Protein AF-A0A1F9W8I2-F1 (afdb_monomer)

Solvent-accessible surface area (backbone atoms only — not comparable to full-atom values): 12845 Å² total; per-residue (Å²): 141,82,88,84,82,83,80,81,80,80,81,78,82,71,76,81,78,74,74,74,74,76,67,56,82,52,49,92,80,20,30,23,49,68,42,38,42,48,39,18,45,73,73,62,25,26,43,23,46,64,68,56,47,44,51,53,26,54,75,44,40,42,94,88,40,84,43,90,70,32,78,41,44,31,54,29,61,46,72,74,52,100,62,29,26,31,28,36,32,28,68,78,64,46,75,50,74,43,55,35,80,49,62,32,43,68,57,63,31,69,73,60,82,80,76,65,72,71,68,75,69,73,71,75,78,66,86,69,77,86,70,64,60,72,39,22,72,70,30,62,18,30,46,67,51,26,49,49,47,18,45,75,72,77,23,33,49,28,48,73,70,58,44,47,54,51,40,58,68,74,36,71,76,74,58,83,47,76,86,22,73,45,53,28,40,38,34,80,40,99,46,95,63,28,20,30,31,39,35,34,79,43,77,91,44,64,49,77,47,84,41,54,35,82,45,65,26,17,46,50,60,39,120

Mean predicted aligned error: 14.02 Å

Secondary structure (DSSP, 8-state):
---------------------------TT-B-HHHHHHHHHHTT-BPPPHHHHHHHHHHHHSTT---GGGGSEEEEEEEEETTEEEEEETTT--EEEEETTS-B---PBP---S------------------HHHHHTT-B-HHHHHHHHHHTT-EEPPHHHHHHHHHHHSTTS---TTTSS-EEEEEPSSTTEEEEEEEEETTEEEEEEEETTS-BEE-EE-

Sequence (223 aa):
MKKLALLSLAAWSFPAFTLPASAADCGREGCGWNSAAAYCRKQGGRLPTIDELLKAWEDKCTGGKTSDLCSGWYWSSKERNTGQAWGVSFVEGAADSYNKSRTAPVYCGPKGKPGGQAAAKKAGAAARPAVTGAKCAKGQCSWHEAAAYCRGSGARLYKLKEWYDVCRAECKSGEKSENCKSWFWLGESENANYAYSGTCDSPAGASVHSVEKTSLASARCAK

Foldseek 3Di:
DDDDDDDDDDDDPDPPPPDPDDLPQCPPFAFFQVSLQVNLVVVQFGFAALVVVLVVLCVAPPDPHDDPQQQFKEFHPAAPDPQKGWIAHSVVSDIDIDGRGDGGRHDTHHPDPPDPVVPVPPPPPPPDPDQDLVCQQVQNDFLVSLQSSQVVVVWGFAAPVRVQVVLCVPLVPVDDDVQQAFKEFHAQDPDPQWGKIWHSPDNVGIDIDTGGSRGGGHHDTDD

Radius of gyration: 25.15 Å; Cα contacts (8 Å, |Δi|>4): 379; chains: 1; bounding box: 40×92×69 Å

Structure (mmCIF, N/CA/C/O backbone):
data_AF-A0A1F9W8I2-F1
#
_entry.id   AF-A0A1F9W8I2-F1
#
loop_
_atom_site.group_PDB
_atom_site.id
_atom_site.type_symbol
_atom_site.label_atom_id
_atom_site.label_alt_id
_atom_site.label_comp_id
_atom_site.label_asym_id
_atom_site.label_entity_id
_atom_site.label_seq_id
_atom_site.pdbx_PDB_ins_code
_atom_site.Cartn_x
_atom_site.Cartn_y
_atom_site.Cartn_z
_atom_site.occupancy
_atom_site.B_iso_or_equiv
_atom_site.auth_seq_id
_atom_site.auth_comp_id
_atom_site.auth_asym_id
_atom_site.auth_atom_id
_atom_site.pdbx_PDB_model_num
ATOM 1 N N . MET A 1 1 ? -3.317 71.263 -37.727 1.00 41.97 1 MET A N 1
ATOM 2 C CA . MET A 1 1 ? -3.033 70.589 -36.439 1.00 41.97 1 MET A CA 1
ATOM 3 C C . MET A 1 1 ? -3.447 69.126 -36.566 1.00 41.97 1 MET A C 1
ATOM 5 O O . MET A 1 1 ? -4.631 68.868 -36.721 1.00 41.97 1 MET A O 1
ATOM 9 N N . LYS A 1 2 ? -2.505 68.176 -3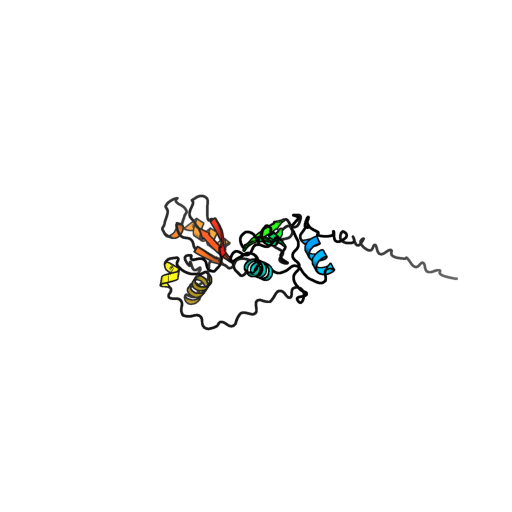6.588 1.00 45.19 2 LYS A N 1
ATOM 10 C CA . LYS A 1 2 ? -2.793 66.729 -36.601 1.00 45.19 2 LYS A CA 1
ATOM 11 C C . LYS A 1 2 ? -1.988 66.081 -35.475 1.00 45.19 2 LYS A C 1
ATOM 13 O O . LYS A 1 2 ? -0.764 66.098 -35.522 1.00 45.19 2 LYS A O 1
ATOM 18 N N . LYS A 1 3 ? -2.678 65.578 -34.447 1.00 51.78 3 LYS A N 1
ATOM 19 C CA . LYS A 1 3 ? -2.085 64.787 -33.361 1.00 51.78 3 LYS A CA 1
ATOM 20 C C . LYS A 1 3 ? -1.999 63.333 -33.828 1.00 51.78 3 LYS A C 1
ATOM 22 O O . LYS A 1 3 ? -3.032 62.715 -34.064 1.00 51.78 3 LYS A O 1
ATOM 27 N N . LEU A 1 4 ? -0.783 62.815 -33.981 1.00 55.78 4 LEU A N 1
ATOM 28 C CA . LEU A 1 4 ? -0.522 61.385 -34.131 1.00 55.78 4 LEU A CA 1
ATOM 29 C C . LEU A 1 4 ? -0.501 60.749 -32.738 1.00 55.78 4 LEU A C 1
ATOM 31 O O . LEU A 1 4 ? 0.304 61.133 -31.892 1.00 55.78 4 LEU A O 1
ATOM 35 N N . ALA A 1 5 ? -1.412 59.808 -32.504 1.00 61.69 5 ALA A N 1
ATOM 36 C CA . ALA A 1 5 ? -1.441 58.987 -31.304 1.00 61.69 5 ALA A CA 1
ATOM 37 C C . ALA A 1 5 ? -0.503 57.785 -31.492 1.00 61.69 5 ALA A C 1
ATOM 39 O O . ALA A 1 5 ? -0.699 56.969 -32.391 1.00 61.69 5 ALA A O 1
ATOM 40 N N . LEU A 1 6 ? 0.524 57.701 -30.647 1.00 59.09 6 LEU A N 1
ATOM 41 C CA . LEU A 1 6 ? 1.422 56.555 -30.530 1.00 59.09 6 LEU A CA 1
ATOM 42 C C . LEU A 1 6 ? 0.735 55.474 -29.686 1.00 59.09 6 LEU A C 1
ATOM 44 O O . LEU A 1 6 ? 0.535 55.646 -28.486 1.00 59.09 6 LEU A O 1
ATOM 48 N N . LEU A 1 7 ? 0.360 54.367 -30.325 1.00 56.78 7 LEU A N 1
ATOM 49 C CA . LEU A 1 7 ? -0.110 53.152 -29.663 1.00 56.78 7 LEU A CA 1
ATOM 50 C C . LEU A 1 7 ? 1.106 52.322 -29.232 1.00 56.78 7 LEU A C 1
ATOM 52 O O . LEU A 1 7 ? 1.764 51.692 -30.058 1.00 56.78 7 LEU A O 1
ATOM 56 N N . SER A 1 8 ? 1.402 52.333 -27.931 1.00 61.34 8 SER A N 1
ATOM 57 C CA . SER A 1 8 ? 2.385 51.437 -27.316 1.00 61.34 8 SER A CA 1
ATOM 58 C C . SER A 1 8 ? 1.871 49.999 -27.333 1.00 61.34 8 SER A C 1
ATOM 60 O O . SER A 1 8 ? 0.940 49.648 -26.610 1.00 61.34 8 SER A O 1
ATOM 62 N N . LEU A 1 9 ? 2.508 49.157 -28.143 1.00 56.94 9 LEU A N 1
ATOM 63 C CA . LEU A 1 9 ? 2.366 47.707 -28.089 1.00 56.94 9 LEU A CA 1
ATOM 64 C C . LEU A 1 9 ? 3.072 47.200 -26.825 1.00 56.94 9 LEU A C 1
ATOM 66 O O . LEU A 1 9 ? 4.295 47.089 -26.785 1.00 56.94 9 LEU A O 1
ATOM 70 N N . ALA A 1 10 ? 2.305 46.912 -25.775 1.00 65.12 10 ALA A N 1
ATOM 71 C CA . ALA A 1 10 ? 2.809 46.149 -24.642 1.00 65.12 10 ALA A CA 1
ATOM 72 C C . ALA A 1 10 ? 3.117 44.723 -25.125 1.00 65.12 10 ALA A C 1
ATOM 74 O O . ALA A 1 10 ? 2.213 43.988 -25.520 1.00 65.12 10 ALA A O 1
ATOM 75 N N . ALA A 1 11 ? 4.392 44.336 -25.122 1.00 61.00 11 ALA A N 1
ATOM 76 C CA . ALA A 1 11 ? 4.811 42.965 -25.373 1.00 61.00 11 ALA A CA 1
ATOM 77 C C . ALA A 1 11 ? 4.481 42.119 -24.135 1.00 61.00 11 ALA A C 1
ATOM 79 O O . ALA A 1 11 ? 5.118 42.245 -23.091 1.00 61.00 11 ALA A O 1
ATOM 80 N N . TRP A 1 12 ? 3.448 41.284 -24.231 1.00 63.09 12 TRP A N 1
ATOM 81 C CA . TRP A 1 12 ? 3.126 40.315 -23.191 1.00 63.09 12 TRP A CA 1
ATOM 82 C C . TRP A 1 12 ? 4.084 39.136 -23.360 1.00 63.09 12 TRP A C 1
ATOM 84 O O . TRP A 1 12 ? 3.944 38.341 -24.288 1.00 63.09 12 TRP A O 1
ATOM 94 N N . SER A 1 13 ? 5.092 39.051 -22.491 1.00 66.31 13 SER A N 1
ATOM 95 C CA . SER A 1 13 ? 5.956 37.875 -22.386 1.00 66.31 13 SER A CA 1
ATOM 96 C C . SER A 1 13 ? 5.115 36.682 -21.945 1.00 66.31 13 SER A C 1
ATOM 98 O O . SER A 1 13 ? 4.844 36.503 -20.758 1.00 66.31 13 SER A O 1
ATOM 100 N N . PHE A 1 14 ? 4.683 35.865 -22.903 1.00 68.25 14 PHE A N 1
ATOM 101 C CA . PHE A 1 14 ? 4.121 34.561 -22.593 1.00 68.25 14 PHE A CA 1
ATOM 102 C C . PHE A 1 14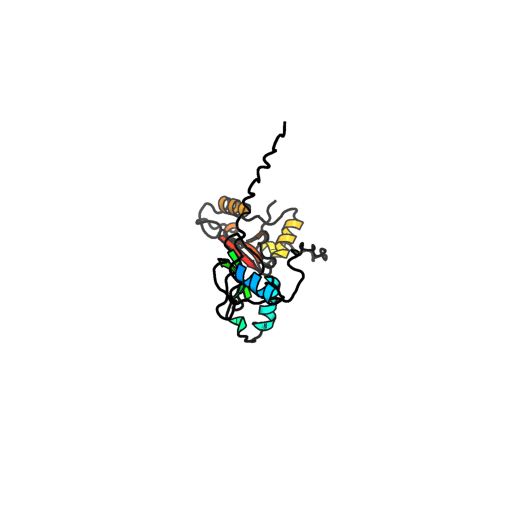 ? 5.250 33.673 -22.050 1.00 68.25 14 PHE A C 1
ATOM 104 O O . PHE A 1 14 ? 6.291 33.558 -22.703 1.00 68.25 14 PHE A O 1
ATOM 111 N N . PRO A 1 15 ? 5.091 33.060 -20.864 1.00 72.12 15 PRO A N 1
ATOM 112 C CA . PRO A 1 15 ? 6.068 32.106 -20.366 1.00 72.12 15 PRO A CA 1
ATOM 113 C C . PRO A 1 15 ? 6.207 30.976 -21.387 1.00 72.12 15 PRO A C 1
ATOM 115 O O . PRO A 1 15 ? 5.208 30.426 -21.854 1.00 72.12 15 PRO A O 1
ATOM 118 N N . ALA A 1 16 ? 7.450 30.661 -21.754 1.00 63.84 16 ALA A N 1
ATOM 119 C CA . ALA A 1 16 ? 7.756 29.568 -22.660 1.00 63.84 16 ALA A CA 1
ATOM 120 C C . ALA A 1 16 ? 7.134 28.279 -22.111 1.00 63.84 16 ALA A C 1
ATOM 122 O O . ALA A 1 16 ? 7.545 27.765 -21.070 1.00 63.84 16 ALA A O 1
ATOM 123 N N . PHE A 1 17 ? 6.111 27.781 -22.804 1.00 62.91 17 PHE A N 1
ATOM 124 C CA . PHE A 1 17 ? 5.497 26.500 -22.504 1.00 62.91 17 PHE A CA 1
ATOM 125 C C . PHE A 1 17 ? 6.519 25.429 -22.889 1.00 62.91 17 PHE A C 1
ATOM 127 O O . PHE A 1 17 ? 6.676 25.092 -24.063 1.00 62.91 17 PHE A O 1
ATOM 134 N N . THR A 1 18 ? 7.280 24.941 -21.914 1.00 59.75 18 THR A N 1
ATOM 135 C CA . THR A 1 18 ? 8.138 23.779 -22.114 1.00 59.75 18 THR A CA 1
ATOM 136 C C . THR A 1 18 ? 7.227 22.599 -22.424 1.00 59.75 18 THR A C 1
ATOM 138 O O . THR A 1 18 ? 6.473 22.125 -21.573 1.00 59.75 18 THR A O 1
ATOM 141 N N . LEU A 1 19 ? 7.238 22.161 -23.685 1.00 51.34 19 LEU A N 1
ATOM 142 C CA . LEU A 1 19 ? 6.537 20.948 -24.079 1.00 51.34 19 LEU A CA 1
ATOM 143 C C . LEU A 1 19 ? 7.076 19.809 -23.204 1.00 51.34 19 LEU A C 1
ATOM 145 O O . LEU A 1 19 ? 8.298 19.642 -23.120 1.00 51.34 19 LEU A O 1
ATOM 149 N N . PRO A 1 20 ? 6.201 19.057 -22.511 1.00 57.16 20 PRO A N 1
ATOM 150 C CA . PRO A 1 20 ? 6.646 17.942 -21.697 1.00 57.16 20 PRO A CA 1
ATOM 151 C C . PRO A 1 20 ? 7.430 16.992 -22.597 1.00 57.16 20 PRO A C 1
ATOM 153 O O . PRO A 1 20 ? 6.988 16.703 -23.712 1.00 57.16 20 PRO A O 1
ATOM 156 N N . ALA A 1 21 ? 8.603 16.571 -22.112 1.00 56.72 21 ALA A N 1
ATOM 157 C CA . ALA A 1 21 ? 9.502 15.644 -22.787 1.00 56.72 21 ALA A CA 1
ATOM 158 C C . ALA A 1 21 ? 8.689 14.589 -23.542 1.00 56.72 21 ALA A C 1
ATOM 160 O O . ALA A 1 21 ? 7.814 13.952 -22.944 1.00 56.72 21 ALA A O 1
ATOM 161 N N . SER A 1 22 ? 8.935 14.480 -24.854 1.00 57.62 22 SER A N 1
ATOM 162 C CA . SER A 1 22 ? 8.287 13.518 -25.747 1.00 57.62 22 SER A CA 1
ATOM 163 C C . SER A 1 22 ? 8.105 12.210 -24.998 1.00 57.62 22 SER A C 1
ATOM 165 O O . SER A 1 22 ? 9.097 11.695 -24.483 1.00 57.62 22 SER A O 1
ATOM 167 N N . ALA A 1 23 ? 6.860 11.741 -24.864 1.00 58.91 23 ALA A N 1
ATOM 168 C CA . ALA A 1 23 ? 6.543 10.532 -24.118 1.00 58.91 23 ALA A CA 1
ATOM 169 C C . ALA A 1 23 ? 7.427 9.401 -24.646 1.00 58.91 23 ALA A C 1
ATOM 171 O O . ALA A 1 23 ? 7.146 8.854 -25.713 1.00 58.91 23 ALA A O 1
ATOM 172 N N . ALA A 1 24 ? 8.529 9.139 -23.938 1.00 64.06 24 ALA A N 1
ATOM 173 C CA . ALA A 1 24 ? 9.475 8.109 -24.304 1.00 64.06 24 ALA A CA 1
ATOM 174 C C . ALA A 1 24 ? 8.677 6.816 -24.414 1.00 64.06 24 ALA A C 1
ATOM 176 O O . ALA A 1 24 ? 7.801 6.563 -23.577 1.00 64.06 24 ALA A O 1
ATOM 177 N N . ASP A 1 25 ? 8.914 6.046 -25.471 1.00 76.50 25 ASP A N 1
ATOM 178 C CA . ASP A 1 25 ? 8.267 4.755 -25.612 1.00 76.50 25 ASP A CA 1
ATOM 179 C C . ASP A 1 25 ? 8.697 3.904 -24.413 1.00 76.50 25 ASP A C 1
ATOM 181 O O . ASP A 1 25 ? 9.836 3.453 -24.323 1.00 76.50 25 ASP A O 1
ATOM 185 N N . CYS A 1 26 ? 7.786 3.752 -23.448 1.00 81.69 26 CYS A N 1
ATOM 186 C CA . CYS A 1 26 ? 7.965 2.967 -22.233 1.00 81.69 26 CYS A CA 1
ATOM 187 C C . CYS A 1 26 ? 7.928 1.473 -22.584 1.00 81.69 26 CYS A C 1
ATOM 189 O O . CYS A 1 26 ? 7.022 0.756 -22.161 1.00 81.69 26 CYS A O 1
ATOM 191 N N . GLY A 1 27 ? 8.852 1.041 -23.446 1.00 72.12 27 GLY A N 1
ATOM 192 C CA . GLY A 1 27 ? 8.987 -0.325 -23.929 1.00 72.12 27 GLY A CA 1
ATOM 193 C C . GLY A 1 27 ? 9.440 -1.278 -22.822 1.00 72.12 27 GLY A C 1
ATOM 194 O O . GLY A 1 27 ? 9.136 -1.093 -21.645 1.00 72.12 27 GLY A O 1
ATOM 195 N N . ARG A 1 28 ? 10.205 -2.313 -23.187 1.00 71.25 28 ARG A N 1
ATOM 196 C CA . ARG A 1 28 ? 10.685 -3.316 -22.215 1.00 71.25 28 ARG A CA 1
ATOM 197 C C . ARG A 1 28 ? 11.541 -2.733 -21.090 1.00 71.25 28 ARG A C 1
ATOM 199 O O . ARG A 1 28 ? 11.523 -3.274 -19.993 1.00 71.25 28 ARG A O 1
ATOM 206 N N . GLU A 1 29 ? 12.257 -1.643 -21.347 1.00 84.06 29 GLU A N 1
ATOM 207 C CA . GLU A 1 29 ? 13.146 -1.009 -20.362 1.00 84.06 29 GLU A CA 1
ATOM 208 C C . GLU A 1 29 ? 12.387 -0.225 -19.278 1.00 84.06 29 GLU A C 1
ATOM 210 O O . GLU A 1 29 ? 12.963 0.184 -18.268 1.00 84.06 29 GLU A O 1
ATOM 215 N N . GLY A 1 30 ? 11.073 -0.053 -19.454 1.00 90.31 30 GLY A N 1
ATOM 216 C CA . GLY A 1 30 ? 10.235 0.686 -18.527 1.00 90.31 30 GLY A CA 1
ATOM 217 C C . GLY A 1 30 ? 10.458 2.193 -18.595 1.00 90.31 30 GLY A C 1
ATOM 218 O O . GLY A 1 30 ? 11.191 2.717 -19.431 1.00 90.31 30 GLY A O 1
ATOM 219 N N . CYS A 1 31 ? 9.782 2.926 -17.719 1.00 94.69 31 CYS A N 1
ATOM 220 C CA . CYS A 1 31 ? 9.957 4.370 -17.629 1.00 94.69 31 CYS A CA 1
ATOM 221 C C . CYS A 1 31 ? 9.587 4.909 -16.245 1.00 94.69 31 CYS A C 1
ATOM 223 O O . CYS A 1 31 ? 9.019 4.203 -15.406 1.00 94.69 31 CYS A O 1
ATOM 225 N N . GLY A 1 32 ? 9.948 6.172 -16.004 1.00 96.38 32 GLY A N 1
ATOM 226 C CA . GLY A 1 32 ? 9.555 6.901 -14.801 1.00 96.38 32 GLY A CA 1
ATOM 227 C C . GLY A 1 32 ? 8.042 7.087 -14.703 1.00 96.38 32 GLY A C 1
ATOM 228 O O . GLY A 1 32 ? 7.325 7.028 -15.702 1.00 96.38 32 GLY A O 1
ATOM 229 N N . TRP A 1 33 ? 7.552 7.371 -13.499 1.00 96.19 33 TRP A N 1
ATOM 230 C CA . TRP A 1 33 ? 6.117 7.404 -13.194 1.00 96.19 33 TRP A CA 1
ATOM 231 C C . TRP A 1 33 ? 5.316 8.377 -14.082 1.00 96.19 33 TRP A C 1
ATOM 233 O O . TRP A 1 33 ? 4.267 8.024 -14.623 1.00 96.19 33 TRP A O 1
ATOM 243 N N . ASN A 1 34 ? 5.841 9.589 -14.301 1.00 94.81 34 ASN A N 1
ATOM 244 C CA . ASN A 1 34 ? 5.198 10.592 -15.161 1.00 94.81 34 ASN A CA 1
ATOM 245 C C . ASN A 1 34 ? 5.109 10.122 -16.623 1.00 94.81 34 ASN A C 1
ATOM 247 O O . ASN A 1 34 ? 4.062 10.261 -17.263 1.00 94.81 34 ASN A O 1
ATOM 251 N N . SER A 1 35 ? 6.194 9.532 -17.134 1.00 94.69 35 SER A N 1
ATOM 252 C CA . SER A 1 35 ? 6.253 8.973 -18.486 1.00 94.69 35 SER A CA 1
ATOM 253 C C . SER A 1 35 ? 5.321 7.774 -18.624 1.00 94.69 35 SER A C 1
ATOM 255 O O . SER A 1 35 ? 4.611 7.681 -19.619 1.00 94.69 35 SER A O 1
ATOM 257 N N . ALA A 1 36 ? 5.222 6.924 -17.599 1.00 95.25 36 ALA A N 1
ATOM 258 C CA . ALA A 1 36 ? 4.318 5.777 -17.573 1.00 95.25 36 ALA A CA 1
ATOM 259 C C . ALA A 1 36 ? 2.851 6.221 -17.657 1.00 95.25 36 ALA A C 1
ATOM 261 O O . ALA A 1 36 ? 2.068 5.692 -18.448 1.00 95.25 36 ALA A O 1
ATOM 262 N N . ALA A 1 37 ? 2.487 7.267 -16.909 1.00 94.19 37 ALA A N 1
ATOM 263 C CA . ALA A 1 37 ? 1.158 7.866 -16.976 1.00 94.19 37 ALA A CA 1
ATOM 264 C C . ALA A 1 37 ? 0.842 8.448 -18.358 1.00 94.19 37 ALA A C 1
ATOM 266 O O . ALA A 1 37 ? -0.292 8.334 -18.830 1.00 94.19 37 ALA A O 1
ATOM 267 N N . ALA A 1 38 ? 1.806 9.114 -18.996 1.00 93.25 38 ALA A N 1
ATOM 268 C CA . ALA A 1 38 ? 1.646 9.656 -20.346 1.00 93.25 38 ALA A CA 1
ATOM 269 C C . ALA A 1 38 ? 1.544 8.539 -21.396 1.00 93.25 38 ALA A C 1
ATOM 271 O O . ALA A 1 38 ? 0.660 8.578 -22.252 1.00 93.25 38 ALA A O 1
ATOM 272 N N . TYR A 1 39 ? 2.385 7.513 -21.278 1.00 93.44 39 TYR A N 1
ATOM 273 C CA . TYR A 1 39 ? 2.391 6.344 -22.146 1.00 93.44 39 TYR A CA 1
ATOM 274 C C . TYR A 1 39 ? 1.050 5.615 -22.111 1.00 93.44 39 TYR A C 1
ATOM 276 O O . TYR A 1 39 ? 0.441 5.420 -23.161 1.00 93.44 39 TYR A O 1
ATOM 284 N N . CYS A 1 40 ? 0.513 5.310 -20.924 1.00 94.06 40 CYS A N 1
ATOM 285 C CA . CYS A 1 40 ? -0.793 4.661 -20.846 1.00 94.06 40 CYS A CA 1
ATOM 286 C C . CYS A 1 40 ? -1.907 5.512 -21.450 1.00 94.06 40 CYS A C 1
ATOM 288 O O . CYS A 1 40 ? -2.775 4.967 -22.120 1.00 94.06 40 CYS A O 1
ATOM 290 N N . ARG A 1 41 ? -1.868 6.842 -21.296 1.00 92.06 41 ARG A N 1
ATOM 291 C CA . ARG A 1 41 ? -2.832 7.734 -21.961 1.00 92.06 41 ARG A CA 1
ATOM 292 C C . ARG A 1 41 ? -2.728 7.660 -23.488 1.00 92.06 41 ARG A C 1
ATOM 294 O O . ARG A 1 41 ? -3.761 7.576 -24.147 1.00 92.06 41 ARG A O 1
ATOM 301 N N . LYS A 1 42 ? -1.509 7.630 -24.041 1.00 92.12 42 LYS A N 1
ATOM 302 C CA . LYS A 1 42 ? -1.248 7.462 -25.486 1.00 92.12 42 LYS A CA 1
ATOM 303 C C . LYS A 1 42 ? -1.774 6.121 -26.008 1.00 92.12 42 LYS A C 1
ATOM 305 O O . LYS A 1 42 ? -2.370 6.089 -27.077 1.00 92.12 42 LYS A O 1
ATOM 310 N N . GLN A 1 43 ? -1.644 5.051 -25.223 1.00 92.25 43 GLN A N 1
ATOM 311 C CA . GLN A 1 43 ? -2.226 3.731 -25.518 1.00 92.25 43 GLN A CA 1
ATOM 312 C C . GLN A 1 43 ? -3.755 3.685 -25.353 1.00 92.25 43 GLN A C 1
ATOM 314 O O . GLN A 1 43 ? -4.373 2.632 -25.481 1.00 92.25 43 GLN A O 1
ATOM 319 N N . GLY A 1 44 ? -4.394 4.816 -25.039 1.00 92.25 44 GLY A N 1
ATOM 320 C CA . GLY A 1 44 ? -5.818 4.859 -24.768 1.00 92.25 44 GLY A CA 1
ATOM 321 C C . GLY A 1 44 ? -6.175 4.083 -23.504 1.00 92.25 44 GLY A C 1
ATOM 322 O O . GLY A 1 44 ? -7.174 3.387 -23.491 1.00 92.25 44 GLY A O 1
ATOM 323 N N . GLY A 1 45 ? -5.382 4.181 -22.451 1.00 93.94 45 GLY A N 1
ATOM 324 C CA . GLY A 1 45 ? -5.648 3.610 -21.135 1.00 93.94 45 GLY A CA 1
ATOM 325 C C . GLY A 1 45 ? -5.264 4.589 -20.030 1.00 93.94 45 GLY A C 1
ATOM 326 O O . GLY A 1 45 ? -5.191 5.805 -20.235 1.00 93.94 45 GLY A O 1
ATOM 327 N N . ARG A 1 46 ? -5.003 4.060 -18.836 1.00 95.38 46 ARG A N 1
ATOM 328 C CA . ARG A 1 46 ? -4.446 4.828 -17.711 1.00 95.38 46 ARG A CA 1
ATOM 329 C C . ARG A 1 46 ? -3.532 3.962 -16.856 1.00 95.38 46 ARG A C 1
ATOM 331 O O . ARG A 1 46 ? -3.569 2.739 -16.962 1.00 95.38 46 ARG A O 1
ATOM 338 N N . LEU A 1 47 ? -2.758 4.596 -15.974 1.00 95.50 47 LEU A N 1
ATOM 339 C CA . LEU A 1 47 ? -2.152 3.843 -14.881 1.00 95.50 47 LEU A CA 1
ATOM 340 C C . LEU A 1 47 ? -3.269 3.230 -14.010 1.00 95.50 47 LEU A C 1
ATOM 342 O O . LEU A 1 47 ? -4.252 3.924 -13.706 1.00 95.50 47 LEU A O 1
ATOM 346 N N . PRO A 1 48 ? -3.159 1.947 -13.639 1.00 95.94 48 PRO A N 1
ATOM 347 C CA . PRO A 1 48 ? -4.095 1.302 -12.737 1.00 95.94 48 PRO A CA 1
ATOM 348 C C . PRO A 1 48 ? -3.930 1.803 -11.301 1.00 95.94 48 PRO A C 1
ATOM 350 O O . PRO A 1 48 ? -2.879 2.316 -10.920 1.00 95.94 48 PRO A O 1
ATOM 353 N N . THR A 1 49 ? -4.969 1.659 -10.488 1.00 95.00 49 THR A N 1
ATOM 354 C CA . THR A 1 49 ? -4.878 1.886 -9.042 1.00 95.00 49 THR A CA 1
ATOM 355 C C . THR A 1 49 ? -4.088 0.758 -8.371 1.00 95.00 49 THR A C 1
ATOM 357 O O . THR A 1 49 ? -3.798 -0.270 -8.982 1.00 95.00 49 THR A O 1
ATOM 360 N N . ILE A 1 50 ? -3.747 0.937 -7.091 1.00 93.88 50 ILE A N 1
ATOM 361 C CA . ILE A 1 50 ? -3.109 -0.121 -6.295 1.00 93.88 50 ILE A CA 1
ATOM 362 C C . ILE A 1 50 ? -3.999 -1.375 -6.258 1.00 93.88 50 ILE A C 1
ATOM 364 O O . ILE A 1 50 ? -3.510 -2.464 -6.526 1.00 93.88 50 ILE A O 1
ATOM 368 N N . ASP A 1 51 ? -5.305 -1.220 -6.013 1.00 91.06 51 ASP A N 1
ATOM 369 C CA . ASP A 1 51 ? -6.242 -2.352 -5.954 1.00 91.06 51 ASP A CA 1
ATOM 370 C C . ASP A 1 51 ? -6.361 -3.088 -7.299 1.00 91.06 51 ASP A C 1
ATOM 372 O O . ASP A 1 51 ? -6.442 -4.312 -7.335 1.00 91.06 51 ASP A O 1
ATOM 376 N N . GLU A 1 52 ? -6.330 -2.360 -8.421 1.00 94.62 52 GLU A N 1
ATOM 377 C CA . GLU A 1 52 ? -6.343 -2.970 -9.757 1.00 94.62 52 GLU A CA 1
ATOM 378 C C . GLU A 1 52 ? -5.069 -3.772 -10.039 1.00 94.62 52 GLU A C 1
ATOM 380 O O . GLU A 1 52 ? -5.139 -4.836 -10.654 1.00 94.62 52 GLU A O 1
ATOM 385 N N . LEU A 1 53 ? -3.913 -3.279 -9.587 1.00 96.00 53 LEU A N 1
ATOM 386 C CA . LEU A 1 53 ? -2.643 -3.993 -9.699 1.00 96.00 53 LEU A CA 1
ATOM 387 C C . LEU A 1 53 ? -2.603 -5.234 -8.803 1.00 96.00 53 LEU A C 1
ATOM 389 O O . LEU A 1 53 ? -2.196 -6.290 -9.276 1.00 96.00 53 LEU A O 1
ATOM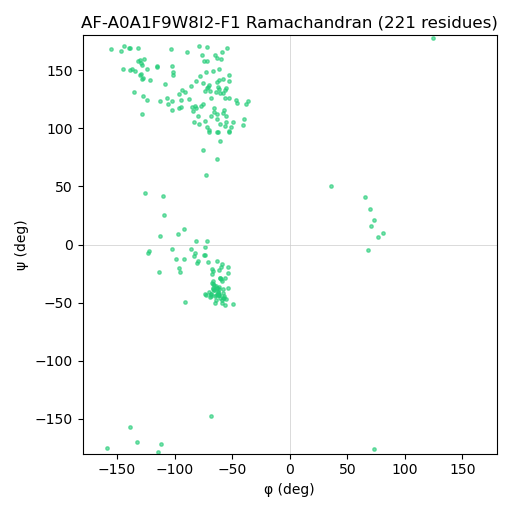 393 N N . LEU A 1 54 ? -3.060 -5.133 -7.552 1.00 93.38 54 LEU A N 1
ATOM 394 C CA . LEU A 1 54 ? -3.138 -6.273 -6.631 1.00 93.38 54 LEU A CA 1
ATOM 395 C C . LEU A 1 54 ? -4.070 -7.359 -7.165 1.00 93.38 54 LEU A C 1
ATOM 397 O O . LEU A 1 54 ? -3.705 -8.530 -7.178 1.00 93.38 54 LEU A O 1
ATOM 401 N N . LYS A 1 55 ? -5.233 -6.971 -7.697 1.00 91.75 55 LYS A N 1
ATOM 402 C CA . LYS A 1 55 ? -6.143 -7.909 -8.357 1.00 91.75 55 LYS A CA 1
ATOM 403 C C . LYS A 1 55 ? -5.494 -8.576 -9.572 1.00 91.75 55 LYS A C 1
ATOM 405 O O . LYS A 1 55 ? -5.611 -9.783 -9.747 1.00 91.75 55 LYS A O 1
ATOM 410 N N . ALA A 1 56 ? -4.789 -7.807 -10.404 1.00 94.31 56 ALA A N 1
ATOM 411 C CA . ALA A 1 56 ? -4.080 -8.358 -11.557 1.00 94.31 56 ALA A CA 1
ATOM 412 C C . ALA A 1 56 ? -2.951 -9.321 -11.149 1.00 94.31 56 ALA A C 1
ATOM 414 O O . ALA A 1 56 ? -2.727 -10.308 -11.850 1.00 94.31 56 ALA A O 1
ATOM 415 N N . TRP A 1 57 ? -2.263 -9.055 -10.037 1.00 94.94 57 TRP A N 1
ATOM 416 C CA . TRP A 1 57 ? -1.290 -9.970 -9.445 1.00 94.94 57 TRP A CA 1
ATOM 417 C C . TRP A 1 57 ? -1.959 -11.257 -8.956 1.00 94.94 57 TRP A C 1
ATOM 419 O O . TRP A 1 57 ? -1.536 -12.340 -9.355 1.00 94.94 57 TRP A O 1
ATOM 429 N N . GLU A 1 58 ? -3.034 -11.156 -8.174 1.00 92.25 58 GLU A N 1
ATOM 430 C CA . GLU A 1 58 ? -3.779 -12.315 -7.674 1.00 92.25 58 GLU A CA 1
ATOM 431 C C . GLU A 1 58 ? -4.241 -13.206 -8.839 1.00 92.25 58 GLU A C 1
ATOM 433 O O . GLU A 1 58 ? -3.972 -14.408 -8.862 1.00 92.25 58 GLU A O 1
ATOM 438 N N . ASP A 1 59 ? -4.816 -12.603 -9.881 1.00 92.38 59 ASP A N 1
ATOM 439 C CA . ASP A 1 59 ? -5.346 -13.320 -11.041 1.00 92.38 59 ASP A CA 1
ATOM 440 C C . ASP A 1 59 ? -4.251 -14.017 -11.882 1.00 92.38 59 ASP A C 1
ATOM 442 O O . ASP A 1 59 ? -4.523 -15.061 -12.495 1.00 92.38 59 ASP A O 1
ATOM 446 N N . LYS A 1 60 ? -3.030 -13.461 -11.947 1.00 92.94 60 LYS A N 1
ATOM 447 C CA . LYS A 1 60 ? -1.979 -13.881 -12.903 1.00 92.94 60 LYS A CA 1
ATOM 448 C C . LYS A 1 60 ? -0.746 -14.537 -12.289 1.00 92.94 60 LYS A C 1
ATOM 450 O O . LYS A 1 60 ? -0.063 -15.261 -13.007 1.00 92.94 60 LYS A O 1
ATOM 455 N N . CYS A 1 61 ? -0.458 -14.278 -11.020 1.00 92.38 61 CYS A N 1
ATOM 456 C CA . CYS A 1 61 ? 0.804 -14.637 -10.369 1.00 92.38 61 CYS A CA 1
ATOM 457 C C . CYS A 1 61 ? 0.635 -15.528 -9.139 1.00 92.38 61 CYS A C 1
ATOM 459 O O . CYS A 1 61 ? 1.624 -15.998 -8.585 1.00 92.38 61 CYS A O 1
ATOM 461 N N . THR A 1 62 ? -0.602 -15.794 -8.718 1.00 88.25 62 THR A N 1
ATOM 462 C CA . THR A 1 62 ? -0.888 -16.749 -7.642 1.00 88.25 62 THR A CA 1
ATOM 463 C C . THR A 1 62 ? -1.404 -18.079 -8.202 1.00 88.25 62 THR A C 1
ATOM 465 O O . THR A 1 62 ? -1.714 -18.206 -9.390 1.00 88.25 62 THR A O 1
ATOM 468 N N . GLY A 1 63 ? -1.467 -19.112 -7.354 1.00 83.44 63 GLY A N 1
ATOM 469 C CA . GLY A 1 63 ? -2.031 -20.416 -7.728 1.00 83.44 63 GLY A CA 1
ATOM 470 C C . GLY A 1 63 ? -1.184 -21.217 -8.723 1.00 83.44 63 GLY A C 1
ATOM 471 O O . GLY A 1 63 ? -1.736 -21.945 -9.542 1.00 83.44 63 GLY A O 1
ATOM 472 N N . GLY A 1 64 ? 0.144 -21.058 -8.691 1.00 79.62 64 GLY A N 1
ATOM 473 C CA . GLY A 1 64 ? 1.073 -21.770 -9.580 1.00 79.62 64 GLY A CA 1
ATOM 474 C C . GLY A 1 64 ? 1.128 -21.231 -11.014 1.00 79.62 64 GLY A C 1
ATOM 475 O O . GLY A 1 64 ? 1.793 -21.820 -11.863 1.00 79.62 64 GLY A O 1
ATOM 476 N N . LYS A 1 65 ? 0.447 -20.116 -11.297 1.00 81.69 65 LYS A N 1
ATOM 477 C CA . LYS A 1 65 ? 0.516 -19.438 -12.591 1.00 81.69 65 LYS A CA 1
ATOM 478 C C . LYS A 1 65 ? 1.849 -18.712 -12.727 1.00 81.69 65 LYS A C 1
ATOM 480 O O . LYS A 1 65 ? 2.250 -17.963 -11.840 1.00 81.69 65 LYS A O 1
ATOM 485 N N . THR A 1 66 ? 2.504 -18.898 -13.865 1.00 80.50 66 THR A N 1
ATOM 486 C CA . THR A 1 66 ? 3.693 -18.141 -14.244 1.00 80.50 66 THR A CA 1
ATOM 487 C C . THR A 1 66 ? 3.353 -17.264 -15.443 1.00 80.50 66 THR A C 1
ATOM 489 O O . THR A 1 66 ? 2.860 -17.718 -16.473 1.00 80.50 66 THR A O 1
ATOM 492 N N . SER A 1 67 ? 3.567 -15.965 -15.284 1.00 87.50 67 SER A N 1
ATOM 493 C CA . SER A 1 67 ? 3.462 -14.970 -16.344 1.00 87.50 67 SER A CA 1
ATOM 494 C C . SER A 1 67 ? 4.743 -14.153 -16.311 1.00 87.50 67 SER A C 1
ATOM 496 O O . SER A 1 67 ? 5.268 -13.896 -15.227 1.00 87.50 67 SER A O 1
ATOM 498 N N . ASP A 1 68 ? 5.214 -13.682 -17.466 1.00 87.62 68 ASP A N 1
ATOM 499 C CA . ASP A 1 68 ? 6.351 -12.752 -17.537 1.00 87.62 68 ASP A CA 1
ATOM 500 C C . ASP A 1 68 ? 6.124 -11.515 -16.653 1.00 87.62 68 ASP A C 1
ATOM 502 O O . ASP A 1 68 ? 7.069 -10.899 -16.156 1.00 87.62 68 ASP A O 1
ATOM 506 N N . LEU A 1 69 ? 4.851 -11.197 -16.381 1.00 88.56 69 LEU A N 1
ATOM 507 C CA . LEU A 1 69 ? 4.470 -10.101 -15.508 1.00 88.56 69 LEU A CA 1
ATOM 508 C C . LEU A 1 69 ? 4.861 -10.314 -14.036 1.00 88.56 69 LEU A C 1
ATOM 510 O O . LEU A 1 69 ? 5.001 -9.329 -13.314 1.00 88.56 69 LEU A O 1
ATOM 514 N N . CYS A 1 70 ? 5.049 -11.558 -13.594 1.00 93.62 70 CYS A N 1
ATOM 515 C CA . CYS A 1 70 ? 5.207 -11.932 -12.184 1.00 93.62 70 CYS A CA 1
ATOM 516 C C . CYS A 1 70 ? 6.617 -11.739 -11.615 1.00 93.62 70 CYS A C 1
ATOM 518 O O . CYS A 1 70 ? 6.871 -12.083 -10.467 1.00 93.62 70 CYS A O 1
ATOM 520 N N . SER A 1 71 ? 7.544 -11.203 -12.407 1.00 89.94 71 SER A N 1
ATOM 521 C CA . SER A 1 71 ? 8.948 -11.016 -12.013 1.00 89.94 71 SER A CA 1
ATOM 522 C C . SER A 1 71 ? 9.307 -9.578 -11.621 1.00 89.94 71 SER A C 1
ATOM 524 O O . SER A 1 71 ? 10.440 -9.311 -11.226 1.00 89.94 71 SER A O 1
ATOM 526 N N . GLY A 1 72 ? 8.365 -8.639 -11.737 1.00 92.44 72 GLY A N 1
ATOM 527 C CA . GLY A 1 72 ? 8.630 -7.210 -11.581 1.00 92.44 72 GLY A CA 1
ATOM 528 C C . GLY A 1 72 ? 7.641 -6.492 -10.675 1.00 92.44 72 GLY A C 1
ATOM 529 O O . GLY A 1 72 ? 6.815 -7.102 -10.004 1.00 92.44 72 GLY A O 1
ATOM 530 N N . TRP A 1 73 ? 7.716 -5.167 -10.681 1.00 95.50 73 TRP A N 1
ATOM 531 C CA . TRP A 1 73 ? 6.744 -4.293 -10.036 1.00 95.50 73 TRP A CA 1
ATOM 532 C C . TRP A 1 73 ? 6.264 -3.236 -11.029 1.00 95.50 73 TRP A C 1
ATOM 534 O O . TRP A 1 73 ? 6.970 -2.899 -11.981 1.00 95.50 73 TRP A O 1
ATOM 544 N N . TYR A 1 74 ? 5.056 -2.722 -10.811 1.00 96.56 74 TYR A N 1
ATOM 545 C CA . TYR A 1 74 ? 4.389 -1.816 -11.746 1.00 96.56 74 TYR A CA 1
ATOM 546 C C . TYR A 1 74 ? 3.930 -0.549 -11.050 1.00 96.56 74 TYR A C 1
ATOM 548 O O . TYR A 1 74 ? 3.467 -0.579 -9.908 1.00 96.56 74 TYR A O 1
ATOM 556 N N . TRP A 1 75 ? 4.023 0.571 -11.763 1.00 97.50 75 TRP A N 1
ATOM 557 C CA . TRP A 1 75 ? 3.529 1.856 -11.289 1.00 97.50 75 TRP A CA 1
ATOM 558 C C . TRP A 1 75 ? 2.012 1.853 -11.102 1.00 97.50 75 TRP A C 1
ATOM 560 O O . TRP A 1 75 ? 1.264 1.515 -12.019 1.00 97.50 75 TRP A O 1
ATOM 570 N N . SER A 1 76 ? 1.555 2.322 -9.941 1.00 96.81 76 SER A N 1
ATOM 571 C CA . SER A 1 76 ? 0.151 2.670 -9.727 1.00 96.81 76 SER A CA 1
ATOM 572 C C . SER A 1 76 ? -0.111 4.129 -10.105 1.00 96.81 76 SER A C 1
ATOM 574 O O . SER A 1 76 ? 0.801 4.948 -10.194 1.00 96.81 76 SER A O 1
ATOM 576 N N . SER A 1 77 ? -1.375 4.509 -10.249 1.00 96.00 77 SER A N 1
ATOM 577 C CA . SER A 1 77 ? -1.794 5.895 -10.464 1.00 96.00 77 SER A CA 1
ATOM 578 C C . SER A 1 77 ? -1.684 6.776 -9.215 1.00 96.00 77 SER A C 1
ATOM 580 O O . SER A 1 77 ? -2.050 7.949 -9.280 1.00 96.00 77 SER A O 1
ATOM 582 N N . LYS A 1 78 ? -1.271 6.232 -8.061 1.00 94.88 78 LYS A N 1
ATOM 583 C CA . LYS A 1 78 ? -1.275 6.946 -6.782 1.00 94.88 78 LYS A CA 1
ATOM 584 C C . LYS A 1 78 ? 0.092 7.551 -6.479 1.00 94.88 78 LYS A C 1
ATOM 586 O O . LYS A 1 78 ? 1.079 6.848 -6.278 1.00 94.88 78 LYS A O 1
ATOM 591 N N . GLU A 1 79 ? 0.121 8.871 -6.382 1.00 95.12 79 GLU A N 1
ATOM 592 C CA . GLU A 1 79 ? 1.266 9.613 -5.864 1.00 95.12 79 GLU A CA 1
ATOM 593 C C . GLU A 1 79 ? 1.341 9.491 -4.333 1.00 95.12 79 GLU A C 1
ATOM 595 O O . GLU A 1 79 ? 0.311 9.547 -3.660 1.00 95.12 79 GLU A O 1
ATOM 600 N N . ARG A 1 80 ? 2.552 9.314 -3.785 1.00 90.56 80 ARG A N 1
ATOM 601 C CA . ARG A 1 80 ? 2.796 9.367 -2.333 1.00 90.56 80 ARG A CA 1
ATOM 602 C C . ARG A 1 80 ? 3.166 10.785 -1.908 1.00 90.56 80 ARG A C 1
ATOM 604 O O . ARG A 1 80 ? 2.615 11.315 -0.954 1.00 90.56 80 ARG A O 1
ATOM 611 N N . ASN A 1 81 ? 4.118 11.386 -2.616 1.00 91.12 81 ASN A N 1
ATOM 612 C CA . ASN A 1 81 ? 4.578 12.758 -2.416 1.00 91.12 81 ASN A CA 1
ATOM 613 C C . ASN A 1 81 ? 5.269 13.270 -3.693 1.00 91.12 81 ASN A C 1
ATOM 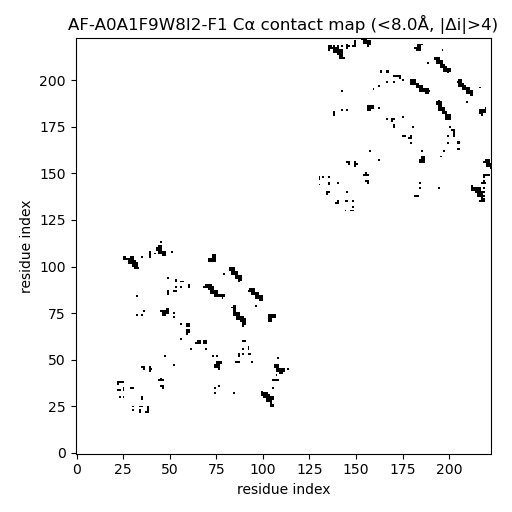615 O O . ASN A 1 81 ? 5.343 12.566 -4.703 1.00 91.12 81 ASN A O 1
ATOM 619 N N . THR A 1 82 ? 5.831 14.478 -3.639 1.00 90.06 82 THR A N 1
ATOM 620 C CA . THR A 1 82 ? 6.444 15.145 -4.799 1.00 90.06 82 THR A CA 1
ATOM 621 C C . THR A 1 82 ? 7.506 14.293 -5.502 1.00 90.06 82 THR A C 1
ATOM 623 O O . THR A 1 82 ? 7.546 14.278 -6.734 1.00 90.06 82 THR A O 1
ATOM 626 N N . GLY A 1 83 ? 8.310 13.534 -4.751 1.00 92.94 83 GLY A N 1
ATOM 627 C CA . GLY A 1 83 ? 9.386 12.689 -5.278 1.00 92.94 83 GLY A CA 1
ATOM 628 C C . GLY A 1 83 ? 9.039 11.206 -5.425 1.00 92.94 83 GLY A C 1
ATOM 629 O O . GLY A 1 83 ? 9.792 10.478 -6.070 1.00 92.94 83 GLY A O 1
ATOM 630 N N . GLN A 1 84 ? 7.926 10.737 -4.853 1.00 95.31 84 GLN A N 1
ATOM 631 C CA . GLN A 1 84 ? 7.603 9.311 -4.767 1.00 95.31 84 GLN A CA 1
ATOM 632 C C . GLN A 1 84 ? 6.190 8.977 -5.245 1.00 95.31 84 GLN A C 1
ATOM 634 O O . GLN A 1 84 ? 5.230 9.715 -5.019 1.00 95.31 84 GLN A O 1
ATOM 639 N N . ALA A 1 85 ? 6.048 7.806 -5.853 1.00 97.38 85 ALA A N 1
ATOM 640 C CA . ALA A 1 85 ? 4.762 7.231 -6.225 1.00 97.38 85 ALA A CA 1
ATOM 641 C C . ALA A 1 85 ? 4.675 5.774 -5.774 1.00 97.38 85 ALA A C 1
ATO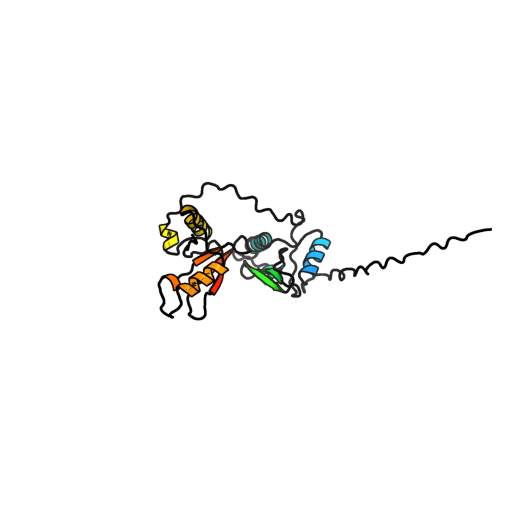M 643 O O . ALA A 1 85 ? 5.694 5.127 -5.533 1.00 97.38 85 ALA A O 1
ATOM 644 N N . TRP A 1 86 ? 3.455 5.270 -5.638 1.00 97.06 86 TRP A N 1
ATOM 645 C CA . TRP A 1 86 ? 3.207 3.886 -5.257 1.00 97.06 86 TRP A CA 1
ATOM 646 C C . TRP A 1 86 ? 3.328 2.955 -6.465 1.00 97.06 86 TRP A C 1
ATOM 648 O O . TRP A 1 86 ? 2.850 3.279 -7.557 1.00 97.06 86 TRP A O 1
ATOM 658 N N . GLY A 1 87 ? 3.904 1.781 -6.251 1.00 96.94 87 GLY A N 1
ATOM 659 C CA . GLY A 1 87 ? 3.891 0.648 -7.167 1.00 96.94 87 GLY A CA 1
ATOM 660 C C . GLY A 1 87 ? 3.498 -0.637 -6.442 1.00 96.94 87 GLY A C 1
ATOM 661 O O . GLY A 1 87 ? 3.404 -0.661 -5.217 1.00 96.94 87 GLY A O 1
ATOM 662 N N . VAL A 1 88 ? 3.239 -1.695 -7.205 1.00 97.19 88 VAL A N 1
ATOM 663 C CA . VAL A 1 88 ? 2.918 -3.026 -6.668 1.00 97.19 88 VAL A CA 1
ATOM 664 C C . VAL A 1 88 ? 3.897 -4.040 -7.233 1.00 97.19 88 VAL A C 1
ATOM 666 O O . VAL A 1 88 ? 4.028 -4.148 -8.454 1.00 97.19 88 VAL A O 1
ATOM 669 N N . SER A 1 89 ? 4.571 -4.766 -6.346 1.00 95.62 89 SER A N 1
ATOM 670 C CA . SER A 1 89 ? 5.433 -5.898 -6.669 1.00 95.62 89 SER A CA 1
ATOM 671 C C . SER A 1 89 ? 4.581 -7.107 -7.024 1.00 95.62 89 SER A C 1
ATOM 673 O O . SER A 1 89 ? 3.774 -7.565 -6.221 1.00 95.62 89 SER A O 1
ATOM 675 N N . PHE A 1 90 ? 4.751 -7.632 -8.234 1.00 95.25 90 PHE A N 1
ATOM 676 C CA . PHE A 1 90 ? 4.075 -8.847 -8.687 1.00 95.25 90 PHE A CA 1
ATOM 677 C C . PHE A 1 90 ? 4.833 -10.122 -8.289 1.00 95.25 90 PHE A C 1
ATOM 679 O O . PHE A 1 90 ? 4.329 -11.221 -8.510 1.00 95.25 90 PHE A O 1
ATOM 686 N N . VAL A 1 91 ? 6.011 -9.984 -7.675 1.00 91.69 91 VAL A N 1
ATOM 687 C CA . VAL A 1 91 ? 6.740 -11.107 -7.072 1.00 91.69 91 VAL A CA 1
ATOM 688 C C . VAL A 1 91 ? 6.053 -11.548 -5.778 1.00 91.69 91 VAL A C 1
ATOM 690 O O . VAL A 1 91 ? 5.876 -12.738 -5.544 1.00 91.69 91 VAL A O 1
ATOM 693 N N . GLU A 1 92 ? 5.632 -10.586 -4.956 1.00 90.06 92 GLU A N 1
ATOM 694 C CA . GLU A 1 92 ? 5.133 -10.837 -3.594 1.00 90.06 92 GLU A CA 1
ATOM 695 C C . GLU A 1 92 ? 3.716 -10.303 -3.333 1.00 90.06 92 GLU A C 1
ATOM 697 O O . GLU A 1 92 ? 3.147 -10.576 -2.283 1.00 90.06 92 GLU A O 1
ATOM 702 N N . GLY A 1 93 ? 3.131 -9.545 -4.266 1.00 91.50 93 GLY A N 1
ATOM 703 C CA . GLY A 1 93 ? 1.799 -8.960 -4.095 1.00 91.50 93 GLY A CA 1
ATOM 704 C C . GLY A 1 93 ? 1.753 -7.785 -3.120 1.00 91.50 93 GLY A C 1
ATOM 705 O O . GLY A 1 93 ? 0.687 -7.465 -2.606 1.00 91.50 93 GLY A O 1
ATOM 706 N N . ALA A 1 94 ? 2.884 -7.129 -2.852 1.00 89.00 94 ALA A N 1
ATOM 707 C CA . ALA A 1 94 ? 2.963 -6.012 -1.915 1.00 89.00 94 ALA A CA 1
ATOM 708 C C . ALA A 1 94 ? 2.996 -4.656 -2.631 1.00 89.00 94 ALA A C 1
ATOM 710 O O . ALA A 1 94 ? 3.582 -4.504 -3.706 1.00 89.00 94 ALA A O 1
ATOM 711 N N . ALA A 1 95 ? 2.386 -3.648 -2.008 1.00 92.06 95 ALA A N 1
ATOM 712 C CA . ALA A 1 95 ? 2.463 -2.262 -2.456 1.00 92.06 95 ALA A CA 1
ATOM 713 C C . ALA A 1 95 ? 3.557 -1.503 -1.693 1.00 92.06 95 ALA A C 1
ATOM 715 O O . ALA A 1 95 ? 3.542 -1.472 -0.464 1.00 92.06 95 ALA A O 1
ATOM 716 N N . ASP A 1 96 ? 4.440 -0.820 -2.416 1.00 93.75 96 ASP A N 1
ATOM 717 C CA . ASP A 1 96 ? 5.499 0.018 -1.843 1.00 93.75 96 ASP A CA 1
ATOM 718 C C . ASP A 1 96 ? 5.652 1.316 -2.652 1.00 93.75 96 ASP A C 1
ATOM 720 O O . ASP A 1 96 ? 5.060 1.486 -3.721 1.00 93.75 96 ASP A O 1
ATOM 724 N N . SER A 1 97 ? 6.409 2.278 -2.137 1.00 94.12 97 SER A N 1
ATOM 725 C CA . SER A 1 97 ? 6.647 3.557 -2.795 1.00 94.12 97 SER A CA 1
ATOM 726 C C . SER A 1 97 ? 8.070 3.674 -3.318 1.00 94.12 97 SER A C 1
ATOM 728 O O . SER A 1 97 ? 9.037 3.375 -2.620 1.00 94.12 97 SER A O 1
ATOM 730 N N . TYR A 1 98 ? 8.204 4.221 -4.519 1.00 95.88 98 TYR A N 1
ATOM 731 C CA . TYR A 1 98 ? 9.480 4.360 -5.206 1.00 95.88 98 TYR A CA 1
ATOM 732 C C . TYR A 1 98 ? 9.677 5.790 -5.695 1.00 95.88 98 TYR A C 1
ATOM 734 O O . TYR A 1 98 ? 8.715 6.530 -5.911 1.00 95.88 98 TYR A O 1
ATOM 742 N N . ASN A 1 99 ? 10.937 6.185 -5.891 1.00 97.31 99 ASN A N 1
ATOM 743 C CA . ASN A 1 99 ? 11.255 7.468 -6.511 1.00 97.31 99 ASN A CA 1
ATOM 744 C C . ASN A 1 99 ? 10.676 7.511 -7.934 1.00 97.31 99 ASN A C 1
ATOM 746 O O . ASN A 1 99 ? 10.912 6.587 -8.709 1.00 97.31 99 ASN A O 1
ATOM 750 N N . LYS A 1 100 ? 9.955 8.578 -8.293 1.00 96.44 100 LYS A N 1
ATOM 751 C CA . LYS A 1 100 ? 9.302 8.732 -9.606 1.00 96.44 100 LYS A CA 1
ATOM 752 C C . LYS A 1 100 ? 10.272 8.691 -10.792 1.00 96.44 100 LYS A C 1
ATOM 754 O O . LYS A 1 100 ? 9.819 8.465 -11.914 1.00 96.44 100 LYS A O 1
ATOM 759 N N . SER A 1 101 ? 11.568 8.920 -10.563 1.00 95.19 101 SER A N 1
ATOM 760 C CA . SER A 1 101 ? 12.614 8.792 -11.583 1.00 95.19 101 SER A CA 1
ATOM 761 C C . SER A 1 101 ? 13.064 7.351 -11.832 1.00 95.19 101 SER A C 1
ATOM 763 O O . SER A 1 101 ? 13.713 7.105 -12.847 1.00 95.19 101 SER A O 1
ATOM 765 N N . ARG A 1 102 ? 12.729 6.393 -10.951 1.00 95.81 102 ARG A N 1
ATOM 766 C CA . ARG A 1 102 ? 13.022 4.976 -11.203 1.00 95.81 102 ARG A CA 1
ATOM 767 C C . ARG A 1 102 ? 12.260 4.496 -12.428 1.00 95.81 102 ARG A C 1
ATOM 769 O O . ARG A 1 102 ? 11.093 4.824 -12.617 1.00 95.81 102 ARG A O 1
ATOM 776 N N . THR A 1 103 ? 12.916 3.683 -13.237 1.00 95.62 103 THR A N 1
ATOM 777 C CA . THR A 1 103 ? 12.280 3.015 -14.363 1.00 95.62 103 THR A CA 1
ATOM 778 C C . THR A 1 103 ? 11.639 1.717 -13.890 1.00 95.62 103 THR A C 1
ATOM 780 O O . THR A 1 103 ? 12.211 0.974 -13.092 1.00 95.62 103 THR A O 1
ATOM 783 N N . ALA A 1 104 ? 10.419 1.469 -14.356 1.00 95.12 104 ALA A N 1
ATOM 784 C CA . ALA A 1 104 ? 9.721 0.209 -14.156 1.00 95.12 104 ALA A CA 1
ATOM 785 C C . ALA A 1 104 ? 8.885 -0.121 -15.397 1.00 95.12 104 ALA A C 1
ATOM 787 O O . ALA A 1 104 ? 8.442 0.810 -16.087 1.00 95.12 104 ALA A O 1
ATOM 788 N N . PRO A 1 105 ? 8.651 -1.413 -15.688 1.00 93.69 105 PRO A N 1
ATOM 789 C CA . PRO A 1 105 ? 7.690 -1.824 -16.701 1.00 93.69 105 PRO A CA 1
ATOM 790 C C . PRO A 1 105 ? 6.320 -1.179 -16.463 1.00 93.69 105 PRO A C 1
ATOM 792 O O . PRO A 1 105 ? 5.894 -0.959 -15.326 1.00 93.69 105 PRO A O 1
ATOM 795 N N . VAL A 1 106 ? 5.612 -0.866 -17.548 1.00 94.25 106 VAL A N 1
ATOM 796 C CA . VAL A 1 106 ? 4.323 -0.173 -17.470 1.00 94.25 106 VAL A CA 1
ATOM 797 C C . VAL A 1 106 ? 3.188 -1.144 -17.756 1.00 94.25 106 VAL A C 1
ATOM 799 O O . VAL A 1 106 ? 3.096 -1.708 -18.842 1.00 94.25 106 VAL A O 1
ATOM 802 N N . TYR A 1 107 ? 2.286 -1.297 -16.789 1.00 94.25 107 TYR A N 1
ATOM 803 C CA . TYR A 1 107 ? 1.025 -2.006 -16.968 1.00 94.25 107 TYR A CA 1
ATOM 804 C C . TYR A 1 107 ? -0.091 -0.977 -17.119 1.00 94.25 107 TYR A C 1
ATOM 806 O O . TYR A 1 107 ? -0.351 -0.211 -16.194 1.00 94.25 107 TYR A O 1
ATOM 814 N N . CYS A 1 108 ? -0.738 -0.929 -18.283 1.00 95.00 108 CYS A N 1
ATOM 815 C CA . CYS A 1 108 ? -1.834 0.004 -18.527 1.00 95.00 108 CYS A CA 1
ATOM 816 C C . CYS A 1 108 ? -3.181 -0.660 -18.250 1.00 95.00 108 CYS A C 1
ATOM 818 O O . CYS A 1 108 ? -3.517 -1.689 -18.832 1.00 95.00 108 CYS A O 1
ATOM 820 N N . GLY A 1 109 ? -3.963 -0.044 -17.366 1.00 92.19 109 GLY A N 1
ATOM 821 C CA . GLY A 1 109 ? -5.347 -0.427 -17.126 1.00 92.19 109 GLY A CA 1
ATOM 822 C C . GLY A 1 109 ? -6.274 0.059 -18.249 1.00 92.19 109 GLY A C 1
ATOM 823 O O . GLY A 1 109 ? -5.911 0.969 -19.008 1.00 92.19 109 GLY A O 1
ATOM 824 N N . PRO A 1 110 ? -7.490 -0.508 -18.346 1.00 91.31 110 PRO A N 1
ATOM 825 C CA . PRO A 1 110 ? -8.493 -0.086 -19.324 1.00 91.31 110 PRO A CA 1
ATOM 826 C C . PRO A 1 110 ? -8.860 1.398 -19.158 1.00 91.31 110 PRO A C 1
ATOM 828 O O . PRO A 1 110 ? -8.581 2.005 -18.119 1.00 91.31 110 PRO A O 1
ATOM 831 N N . LYS A 1 111 ? -9.542 1.984 -20.159 1.00 84.38 111 LYS A N 1
ATOM 832 C CA . LYS A 1 111 ? -10.160 3.324 -20.063 1.00 84.38 111 LYS A CA 1
ATOM 833 C C . LYS A 1 111 ? -11.257 3.342 -18.992 1.00 84.38 111 LYS A C 1
ATOM 835 O O . LYS A 1 111 ? -12.444 3.375 -19.295 1.00 84.38 111 LYS A O 1
ATOM 840 N N . GLY A 1 112 ? -10.883 3.325 -17.721 1.00 66.75 112 GLY A N 1
ATOM 841 C CA . GLY A 1 112 ? -11.765 3.770 -16.653 1.00 66.75 112 GLY A CA 1
ATOM 842 C C . GLY A 1 112 ? -11.880 5.288 -16.717 1.00 66.75 112 GLY A C 1
ATOM 843 O O . GLY A 1 112 ? -10.913 5.952 -17.101 1.00 66.75 112 GLY A O 1
ATOM 844 N N . LYS A 1 113 ? -13.031 5.849 -16.320 1.00 58.22 113 LYS A N 1
ATOM 845 C CA . LYS A 1 113 ? -13.150 7.298 -16.089 1.00 58.22 113 LYS A CA 1
ATOM 846 C C . LYS A 1 113 ? -11.931 7.748 -15.266 1.00 58.22 113 LYS A C 1
ATOM 848 O O . LYS A 1 113 ? -11.697 7.153 -14.211 1.00 58.22 113 LYS A O 1
ATOM 853 N N . PRO A 1 114 ? -11.113 8.695 -15.759 1.00 54.41 114 PRO A N 1
ATOM 854 C CA . PRO A 1 114 ? -9.873 9.074 -15.103 1.00 54.41 114 PRO A CA 1
ATOM 855 C C . PRO A 1 114 ? -10.192 9.540 -13.692 1.00 54.41 114 PRO A C 1
ATOM 857 O O . PRO A 1 114 ? -10.874 10.543 -13.528 1.00 54.41 114 PRO A O 1
ATOM 860 N N . GLY A 1 115 ? -9.735 8.764 -12.707 1.00 47.44 115 GLY A N 1
ATOM 861 C CA . GLY A 1 115 ? -9.497 9.199 -11.337 1.00 47.44 115 GLY A CA 1
ATOM 862 C C . GLY A 1 115 ? -10.472 10.231 -10.786 1.00 47.44 115 GLY A C 1
ATOM 863 O O . GLY A 1 115 ? -10.034 11.199 -10.171 1.00 47.44 115 GLY A O 1
ATOM 864 N N . GLY A 1 116 ? -11.781 9.987 -10.902 1.00 41.75 116 GLY A N 1
ATOM 865 C CA . GLY A 1 116 ? -12.619 10.322 -9.768 1.00 41.75 116 GLY A CA 1
ATOM 866 C C . GLY A 1 116 ? -11.986 9.541 -8.635 1.00 41.75 116 GLY A C 1
ATOM 867 O O . GLY A 1 116 ? -12.102 8.316 -8.625 1.00 41.75 116 GLY A O 1
ATOM 868 N N . GLN A 1 117 ? -11.204 10.217 -7.782 1.00 46.84 117 GLN A N 1
ATOM 869 C CA . GLN A 1 117 ? -10.897 9.727 -6.448 1.00 46.84 117 GLN A CA 1
ATOM 870 C C . GLN A 1 117 ? -12.221 9.146 -5.999 1.00 46.84 117 GLN A C 1
ATOM 872 O O . GLN A 1 117 ? -13.198 9.895 -5.918 1.00 46.84 117 GLN A O 1
ATOM 877 N N . ALA A 1 118 ? -12.318 7.818 -5.925 1.00 42.25 118 ALA A N 1
ATOM 878 C CA . ALA A 1 118 ? -13.539 7.202 -5.475 1.00 42.25 118 ALA A CA 1
ATOM 879 C C . ALA A 1 118 ? -13.651 7.730 -4.056 1.00 42.25 118 ALA A C 1
ATOM 881 O O . A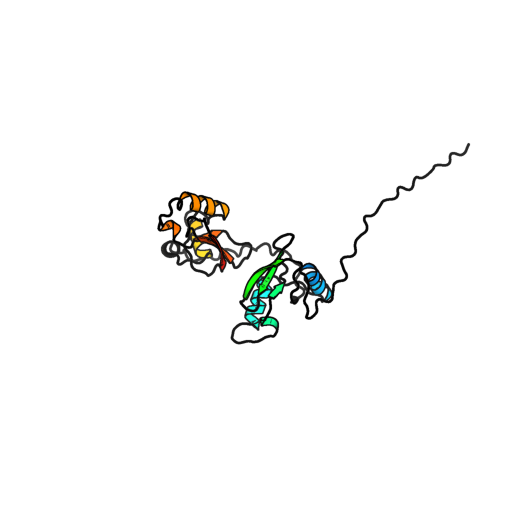LA A 1 118 ? -12.935 7.262 -3.174 1.00 42.25 118 ALA A O 1
ATOM 882 N N . ALA A 1 119 ? -14.428 8.805 -3.878 1.00 40.94 119 ALA A N 1
ATOM 883 C CA . ALA A 1 119 ? -14.862 9.288 -2.593 1.00 40.94 119 ALA A CA 1
ATOM 884 C C . ALA A 1 119 ? -15.385 8.019 -1.973 1.00 40.94 119 ALA A C 1
ATOM 886 O O . ALA A 1 119 ? -16.355 7.481 -2.512 1.00 40.94 119 ALA A O 1
ATOM 887 N N . ALA A 1 120 ? -14.618 7.463 -1.028 1.00 44.09 120 ALA A N 1
ATOM 888 C CA . ALA A 1 120 ? -14.835 6.137 -0.499 1.00 44.09 120 ALA A CA 1
ATOM 889 C C . ALA A 1 120 ? -16.300 6.128 -0.108 1.00 44.09 120 ALA A C 1
ATOM 891 O O . ALA A 1 120 ? -16.695 6.807 0.843 1.00 44.09 120 ALA A O 1
ATOM 892 N N . LYS A 1 121 ? -17.131 5.524 -0.964 1.00 38.06 121 LYS A N 1
ATOM 893 C CA . LYS A 1 121 ? -18.572 5.592 -0.822 1.00 38.06 121 LYS A CA 1
ATOM 894 C C . LYS A 1 121 ? -18.746 4.736 0.398 1.00 38.06 121 LYS A C 1
ATOM 896 O O . LYS A 1 121 ? -18.567 3.530 0.263 1.00 38.06 121 LYS A O 1
ATOM 901 N N . LYS A 1 122 ? -18.880 5.380 1.572 1.00 40.84 122 LYS A N 1
ATOM 902 C CA . LYS A 1 122 ? -18.957 4.741 2.886 1.00 40.84 122 LYS A CA 1
ATOM 903 C C . LYS A 1 122 ? -19.824 3.523 2.664 1.00 40.84 122 LYS A C 1
ATOM 905 O O . LYS A 1 122 ? -21.020 3.693 2.426 1.00 40.84 122 LYS A O 1
ATOM 910 N N . ALA A 1 123 ? -19.205 2.344 2.588 1.00 40.31 123 ALA A N 1
ATOM 911 C CA . ALA A 1 123 ? -19.955 1.125 2.389 1.00 40.31 123 ALA A CA 1
ATOM 912 C C . ALA A 1 123 ? -20.928 1.134 3.558 1.00 40.31 123 ALA A C 1
ATOM 914 O O . ALA A 1 123 ? -20.486 1.234 4.709 1.00 40.31 123 ALA A O 1
ATOM 915 N N . GLY A 1 124 ? -22.225 1.234 3.245 1.00 35.28 124 GLY A N 1
ATOM 916 C CA . GLY A 1 124 ? -23.270 1.318 4.250 1.00 35.28 124 GLY A CA 1
ATOM 917 C C . GLY A 1 124 ? -22.972 0.230 5.259 1.00 35.28 124 GLY A C 1
ATOM 918 O O . GLY A 1 124 ? -22.716 -0.905 4.857 1.00 35.28 124 GLY A O 1
ATOM 919 N N . ALA A 1 125 ? -22.845 0.623 6.525 1.00 41.66 125 ALA A N 1
ATOM 920 C CA . ALA A 1 125 ? -22.436 -0.260 7.596 1.00 41.66 125 ALA A CA 1
ATOM 921 C C . ALA A 1 125 ? -23.458 -1.397 7.691 1.00 41.66 125 ALA A C 1
ATOM 923 O O . ALA A 1 125 ? -24.447 -1.289 8.407 1.00 41.66 125 ALA A O 1
ATOM 924 N N . ALA A 1 126 ? -23.235 -2.476 6.938 1.00 42.53 126 ALA A N 1
ATOM 925 C CA . ALA A 1 126 ? -23.859 -3.750 7.209 1.00 42.53 126 ALA A CA 1
ATOM 926 C C . ALA A 1 126 ? -23.554 -4.028 8.677 1.00 42.53 126 ALA A C 1
ATOM 928 O O . ALA A 1 126 ? -22.394 -3.892 9.084 1.00 42.53 126 ALA A O 1
ATOM 929 N N . ALA A 1 127 ? -24.599 -4.288 9.464 1.00 43.34 127 ALA A N 1
ATOM 930 C CA . ALA A 1 127 ? -24.504 -4.521 10.894 1.00 43.34 127 ALA A CA 1
ATOM 931 C C . ALA A 1 127 ? -23.457 -5.613 11.137 1.00 43.34 127 ALA A C 1
ATOM 933 O O . ALA A 1 127 ? -23.711 -6.801 10.951 1.00 43.34 127 ALA A O 1
ATOM 934 N N . ARG A 1 128 ? -22.228 -5.188 11.447 1.00 50.75 128 ARG A N 1
ATOM 935 C CA . ARG A 1 128 ? -21.129 -6.100 11.729 1.00 50.75 128 ARG A CA 1
ATOM 936 C C . ARG A 1 128 ? -21.433 -6.728 13.088 1.00 50.75 128 ARG A C 1
ATOM 938 O O . ARG A 1 128 ? -21.852 -5.997 13.989 1.00 50.75 128 ARG A O 1
ATOM 945 N N . PRO A 1 129 ? -21.254 -8.051 13.234 1.00 51.78 129 PRO A N 1
ATOM 946 C CA . PRO A 1 129 ? -21.520 -8.740 14.488 1.00 51.78 129 PRO A CA 1
ATOM 947 C C . PRO A 1 129 ? -20.770 -8.049 15.627 1.00 51.78 129 PRO A C 1
ATOM 949 O O . PRO A 1 129 ? -19.642 -7.584 15.439 1.00 51.78 129 PRO A O 1
ATOM 952 N N . ALA A 1 130 ? -21.416 -7.954 16.790 1.00 57.25 130 ALA A N 1
ATOM 953 C CA . ALA A 1 130 ? -20.810 -7.401 17.991 1.00 57.25 130 ALA A CA 1
ATOM 954 C C . ALA A 1 130 ? -19.513 -8.167 18.286 1.00 57.25 130 ALA A C 1
ATOM 956 O O . ALA A 1 130 ? -19.534 -9.330 18.688 1.00 57.25 130 ALA A O 1
ATOM 957 N N . VAL A 1 131 ? -18.373 -7.530 18.021 1.00 60.06 131 VAL A N 1
ATOM 958 C CA . VAL A 1 131 ? -17.060 -8.114 18.286 1.00 60.06 131 VAL A CA 1
ATOM 959 C C . VAL A 1 131 ? -16.933 -8.247 19.797 1.00 60.06 131 VAL A C 1
ATOM 961 O O . VAL A 1 131 ? -16.953 -7.254 20.523 1.00 60.06 131 VAL A O 1
ATOM 964 N N . THR A 1 132 ? -16.806 -9.476 20.290 1.00 68.12 132 THR A N 1
ATOM 965 C CA . THR A 1 132 ? -16.536 -9.729 21.705 1.00 68.12 132 THR A CA 1
ATOM 966 C C . THR A 1 132 ? -15.168 -9.137 22.049 1.00 68.12 132 THR A C 1
ATOM 968 O O . THR A 1 132 ? -14.145 -9.644 21.579 1.00 68.12 132 THR A O 1
ATOM 971 N N . GLY A 1 133 ? -15.132 -8.082 22.870 1.00 72.12 133 GLY A N 1
ATOM 972 C CA . GLY A 1 133 ? -13.907 -7.336 23.208 1.00 72.12 133 GLY A CA 1
ATOM 973 C C . GLY A 1 133 ? -12.748 -8.186 23.750 1.00 72.12 133 GLY A C 1
ATOM 974 O O . GLY A 1 133 ? -11.588 -7.793 23.641 1.00 72.12 133 GLY A O 1
ATOM 975 N N . ALA A 1 134 ? -13.038 -9.395 24.241 1.00 78.06 134 ALA A N 1
ATOM 976 C CA . ALA A 1 134 ? -12.050 -10.360 24.716 1.00 78.06 134 ALA A CA 1
ATOM 977 C C . ALA A 1 134 ? -11.008 -10.784 23.657 1.00 78.06 134 ALA A C 1
ATOM 979 O O . ALA A 1 134 ? -9.870 -11.066 24.025 1.00 78.06 134 ALA A O 1
ATOM 980 N N . LYS A 1 135 ? -11.356 -10.819 22.360 1.00 83.06 135 LYS A N 1
ATOM 981 C CA . LYS A 1 135 ? -10.396 -11.172 21.290 1.00 83.06 135 LYS A CA 1
ATOM 982 C C . LYS A 1 135 ? -9.387 -10.054 21.035 1.00 83.06 135 LYS A C 1
ATOM 984 O O . LYS A 1 135 ? -8.188 -10.305 20.930 1.00 83.06 135 LYS A O 1
ATOM 989 N N . CYS A 1 136 ? -9.868 -8.813 21.001 1.00 83.44 136 CYS A N 1
ATOM 990 C CA . CYS A 1 136 ? -9.041 -7.639 20.732 1.00 83.44 136 CYS A CA 1
ATOM 991 C C . CYS A 1 136 ? -8.035 -7.356 21.854 1.00 83.44 136 CYS A C 1
ATOM 993 O O . CYS A 1 136 ? -6.920 -6.914 21.581 1.00 83.44 136 CYS A O 1
ATOM 995 N N . ALA A 1 137 ? -8.406 -7.655 23.103 1.00 77.19 137 ALA A N 1
ATOM 996 C CA . ALA A 1 137 ? -7.519 -7.527 24.258 1.00 77.19 137 ALA A CA 1
ATOM 997 C C . ALA A 1 137 ? -6.351 -8.534 24.247 1.00 77.19 137 ALA A C 1
ATOM 999 O O . ALA A 1 137 ? -5.309 -8.259 24.830 1.00 77.19 137 ALA A O 1
ATOM 1000 N N . LYS A 1 138 ? -6.508 -9.684 23.576 1.00 81.69 138 LYS A N 1
ATOM 1001 C CA . LYS A 1 138 ? -5.505 -10.764 23.510 1.00 81.69 138 LYS A CA 1
ATOM 1002 C C . LYS A 1 138 ? -4.632 -10.739 22.251 1.00 81.69 138 LYS A C 1
ATOM 1004 O O . LYS A 1 138 ? -3.930 -11.709 21.987 1.00 81.69 138 LYS A O 1
ATOM 1009 N N . GLY A 1 139 ? -4.702 -9.688 21.436 1.00 81.75 139 GLY A N 1
ATOM 1010 C CA . GLY A 1 139 ? -3.910 -9.621 20.205 1.00 81.75 139 GLY A CA 1
ATOM 1011 C C . GLY A 1 139 ? -4.482 -10.372 19.011 1.00 81.75 139 GLY A C 1
ATOM 1012 O O . GLY A 1 139 ? -3.806 -10.526 18.001 1.00 81.75 139 GLY A O 1
ATOM 1013 N N . GLN A 1 140 ? -5.722 -10.849 19.106 1.00 86.31 140 GLN A N 1
ATOM 1014 C CA . GLN A 1 140 ? -6.326 -11.736 18.114 1.00 86.31 140 GLN A CA 1
ATOM 1015 C C . GLN A 1 140 ? -7.432 -11.033 17.331 1.00 86.31 140 GLN A C 1
ATOM 1017 O O . GLN A 1 140 ? -8.503 -11.603 17.120 1.00 86.31 140 GLN A O 1
ATOM 1022 N N . CYS A 1 141 ? -7.205 -9.778 16.941 1.00 89.88 141 CYS A N 1
ATOM 1023 C CA . CYS A 1 141 ? -8.172 -9.036 16.144 1.00 89.88 141 CYS A CA 1
ATOM 1024 C C . CYS A 1 141 ? -7.546 -8.421 14.896 1.00 89.88 141 CYS A C 1
ATOM 1026 O O . CYS A 1 141 ? -6.414 -7.932 14.917 1.00 89.88 141 CYS A O 1
ATOM 1028 N N . SER A 1 142 ? -8.325 -8.434 13.821 1.00 91.50 142 SER A N 1
ATOM 1029 C CA . SER A 1 142 ? -8.082 -7.644 12.619 1.00 91.50 142 SER A CA 1
ATOM 1030 C C . SER A 1 142 ? -8.198 -6.152 12.918 1.00 91.50 142 SER A C 1
ATOM 1032 O O . SER A 1 142 ? -8.822 -5.731 13.901 1.00 91.50 142 SER A O 1
ATOM 1034 N N . TRP A 1 143 ? -7.667 -5.315 12.030 1.00 93.19 143 TRP A N 1
ATOM 1035 C CA . TRP A 1 143 ? -7.751 -3.863 12.192 1.00 93.19 143 TRP A CA 1
ATOM 1036 C C . TRP A 1 143 ? -9.203 -3.373 12.296 1.00 93.19 143 TRP A C 1
ATOM 1038 O O . TRP A 1 143 ? -9.537 -2.492 13.090 1.00 93.19 143 TRP A O 1
ATOM 1048 N N . HIS A 1 144 ? -10.102 -3.973 11.513 1.00 90.00 144 HIS A N 1
ATOM 1049 C CA . HIS A 1 144 ? -11.519 -3.621 11.521 1.00 90.00 144 HIS A CA 1
ATOM 1050 C C . HIS A 1 144 ? -12.210 -3.947 12.845 1.00 90.00 144 HIS A C 1
ATOM 1052 O O . HIS A 1 144 ? -13.049 -3.165 13.302 1.00 90.00 144 HIS A O 1
ATOM 1058 N N . GLU A 1 145 ? -11.868 -5.082 13.447 1.00 90.56 145 GLU A N 1
ATOM 1059 C CA . GLU A 1 145 ? -12.367 -5.490 14.759 1.00 90.56 145 GLU A CA 1
ATOM 1060 C C . GLU A 1 145 ? -11.813 -4.581 15.856 1.00 90.56 145 GLU A C 1
ATOM 1062 O O . GLU A 1 145 ? -12.581 -4.116 16.696 1.00 90.56 145 GLU A O 1
ATOM 1067 N N . ALA A 1 146 ? -10.525 -4.233 15.799 1.00 91.44 146 ALA A N 1
ATOM 1068 C CA . ALA A 1 146 ? -9.904 -3.274 16.710 1.00 91.44 146 ALA A CA 1
ATOM 1069 C C . ALA A 1 146 ? -10.583 -1.894 16.648 1.00 91.44 146 ALA A C 1
ATOM 1071 O O . ALA A 1 146 ? -10.957 -1.319 17.672 1.00 91.44 146 ALA A O 1
ATOM 1072 N N . ALA A 1 147 ? -10.808 -1.376 15.438 1.00 90.38 147 ALA A N 1
ATOM 1073 C CA . ALA A 1 147 ? -11.471 -0.092 15.222 1.00 90.38 147 ALA A CA 1
ATOM 1074 C C . ALA A 1 147 ? -12.946 -0.105 15.657 1.00 90.38 147 ALA A C 1
ATOM 1076 O O . ALA A 1 147 ? -13.473 0.914 16.109 1.00 90.38 147 ALA A O 1
ATOM 1077 N N . ALA A 1 148 ? -13.646 -1.230 15.492 1.00 88.19 148 ALA A N 1
ATOM 1078 C CA . ALA A 1 148 ? -15.007 -1.400 15.997 1.00 88.19 148 ALA A CA 1
ATOM 1079 C C . ALA A 1 148 ? -15.030 -1.457 17.530 1.00 88.19 148 ALA A C 1
ATOM 1081 O O . ALA A 1 148 ? -15.830 -0.756 18.144 1.00 88.19 148 ALA A O 1
ATOM 1082 N N . TYR A 1 149 ? -14.113 -2.219 18.129 1.00 90.50 149 TYR A N 1
ATOM 1083 C CA . TYR A 1 149 ? -13.955 -2.342 19.574 1.00 90.50 149 TYR A CA 1
ATOM 1084 C C . TYR A 1 149 ? -13.737 -0.979 20.239 1.00 90.50 149 TYR A C 1
ATOM 1086 O O . TYR A 1 149 ? -14.507 -0.606 21.121 1.00 90.50 149 TYR A O 1
ATOM 1094 N N . CYS A 1 150 ? -12.774 -0.186 19.757 1.00 91.94 150 CYS A N 1
ATOM 1095 C CA . CYS A 1 150 ? -12.524 1.138 20.327 1.00 91.94 150 CYS A CA 1
ATOM 1096 C C . CYS A 1 150 ? -13.722 2.081 20.174 1.00 91.94 150 CYS A C 1
ATOM 1098 O O . CYS A 1 150 ? -14.078 2.771 21.125 1.00 91.94 150 CYS A O 1
ATOM 1100 N N . ARG A 1 151 ? -14.399 2.079 19.018 1.00 91.00 151 ARG A N 1
ATOM 1101 C CA . ARG A 1 151 ? -15.610 2.897 18.833 1.00 91.00 151 ARG A CA 1
ATOM 1102 C C . ARG A 1 151 ? -16.743 2.483 19.767 1.00 91.00 151 ARG A C 1
ATOM 1104 O O . ARG A 1 151 ? -17.445 3.354 20.270 1.00 91.00 151 ARG A O 1
ATOM 1111 N N . GLY A 1 152 ? -16.901 1.183 20.020 1.00 87.31 152 GLY A N 1
ATOM 1112 C CA . GLY A 1 152 ? -17.895 0.654 20.957 1.00 87.31 152 GLY A CA 1
ATOM 1113 C C . GLY A 1 152 ? -17.697 1.150 22.391 1.00 87.31 152 GLY A C 1
ATOM 1114 O O . GLY A 1 152 ? -18.673 1.321 23.112 1.00 87.31 152 GLY A O 1
ATOM 1115 N N . SER A 1 153 ? -16.459 1.459 22.785 1.00 86.38 153 SER A N 1
ATOM 1116 C CA . SER A 1 153 ? -16.140 2.064 24.084 1.00 86.38 153 SER A CA 1
ATOM 1117 C C . SER A 1 153 ? -16.098 3.600 24.067 1.00 86.38 153 SER A C 1
ATOM 1119 O O . SER A 1 153 ? -15.544 4.193 24.988 1.00 86.38 153 SER A O 1
ATOM 1121 N N . GLY A 1 154 ? -16.601 4.255 23.012 1.00 91.06 154 GLY A N 1
ATOM 1122 C CA . GLY A 1 154 ? -16.532 5.716 22.854 1.00 91.06 154 GLY A CA 1
ATOM 1123 C C . GLY A 1 154 ? -15.125 6.258 22.571 1.00 91.06 154 GLY A C 1
ATOM 1124 O O . GLY A 1 154 ? -14.884 7.449 22.719 1.00 91.06 154 GLY A O 1
ATOM 1125 N N . ALA A 1 155 ? -14.198 5.390 22.171 1.00 93.81 155 ALA A N 1
ATOM 1126 C CA . ALA A 1 155 ? -12.795 5.691 21.924 1.00 93.81 155 ALA A CA 1
ATOM 1127 C C . ALA A 1 155 ? -12.445 5.507 20.432 1.00 93.81 155 ALA A C 1
ATOM 1129 O O . ALA A 1 155 ? -13.282 5.157 19.593 1.00 93.81 155 ALA A O 1
ATOM 1130 N N . ARG A 1 156 ? -11.180 5.714 20.068 1.00 94.81 156 ARG A N 1
ATOM 1131 C CA . ARG A 1 156 ? -10.659 5.438 18.714 1.00 94.81 156 ARG A CA 1
ATOM 1132 C C . ARG A 1 156 ? -9.282 4.792 18.769 1.00 94.81 156 ARG A C 1
ATOM 1134 O O . ARG A 1 156 ? -8.656 4.770 19.816 1.00 94.81 156 ARG A O 1
ATOM 1141 N N . LEU A 1 157 ? -8.785 4.292 17.642 1.00 94.00 157 LEU A N 1
ATOM 1142 C CA . LEU A 1 157 ? -7.378 3.894 17.553 1.00 94.00 157 LEU A CA 1
ATOM 1143 C C . LEU A 1 157 ? -6.468 5.132 17.653 1.00 94.00 157 LEU A C 1
ATOM 1145 O O . LEU A 1 157 ? -6.851 6.242 17.250 1.00 94.00 157 LEU A O 1
ATOM 1149 N N . TYR A 1 158 ? -5.268 4.939 18.199 1.00 92.19 158 TYR A N 1
ATOM 1150 C CA . TYR A 1 158 ? -4.260 5.993 18.285 1.00 92.19 158 TYR A CA 1
ATOM 1151 C C . TYR A 1 158 ? -3.845 6.476 16.897 1.00 92.19 158 TYR A C 1
ATOM 1153 O O . TYR A 1 158 ? -3.671 5.691 15.959 1.00 92.19 158 TYR A O 1
ATOM 1161 N N . LYS A 1 159 ? -3.634 7.787 16.771 1.00 92.69 159 LYS A N 1
ATOM 1162 C CA . LYS A 1 159 ? -2.868 8.329 15.648 1.00 92.69 159 LYS A CA 1
ATOM 1163 C C . LYS A 1 159 ? -1.392 8.040 15.869 1.00 92.69 159 LYS A C 1
ATOM 1165 O O . LYS A 1 159 ? -0.938 7.919 17.003 1.00 92.69 159 LYS A O 1
ATOM 1170 N N . LEU A 1 160 ? -0.637 8.041 14.776 1.00 85.25 160 LEU A N 1
ATOM 1171 C CA . LEU A 1 160 ? 0.798 7.786 14.784 1.00 85.25 160 LEU A CA 1
ATOM 1172 C C . LEU A 1 160 ? 1.552 8.619 15.840 1.00 85.25 160 LEU A C 1
ATOM 1174 O O . LEU A 1 160 ? 2.258 8.068 16.675 1.00 85.25 160 LEU A O 1
ATOM 1178 N N . LYS A 1 161 ? 1.344 9.943 15.857 1.00 87.62 161 LYS A N 1
ATOM 1179 C CA . LYS A 1 161 ? 1.997 10.844 16.823 1.00 87.62 161 LYS A CA 1
ATOM 1180 C C . LYS A 1 161 ? 1.611 10.540 18.277 1.00 87.62 161 LYS A C 1
ATOM 1182 O O . LYS A 1 161 ? 2.472 10.527 19.145 1.00 87.62 161 LYS A O 1
ATOM 1187 N N . GLU A 1 162 ? 0.331 10.280 18.533 1.00 90.81 162 GLU A N 1
ATOM 1188 C CA . GLU A 1 162 ? -0.175 9.992 19.883 1.00 90.81 162 GLU A CA 1
ATOM 1189 C C . GLU A 1 162 ? 0.380 8.671 20.412 1.00 90.81 162 GLU A C 1
ATOM 1191 O O . GLU A 1 162 ? 0.712 8.563 21.587 1.00 90.81 162 GLU A O 1
ATOM 1196 N N . TRP A 1 163 ? 0.525 7.681 19.528 1.00 88.50 163 TRP A N 1
ATOM 1197 C CA . TRP A 1 163 ? 1.157 6.413 19.858 1.00 88.50 163 TRP A CA 1
ATOM 1198 C C . TRP A 1 163 ? 2.605 6.597 20.309 1.00 88.50 163 TRP A C 1
ATOM 1200 O O . TRP A 1 163 ? 2.983 6.055 21.343 1.00 88.50 163 TRP A O 1
ATOM 1210 N N . TYR A 1 164 ? 3.399 7.404 19.598 1.00 87.06 164 TYR A N 1
ATOM 1211 C CA . TYR A 1 164 ? 4.767 7.719 20.024 1.00 87.06 164 TYR A CA 1
ATOM 1212 C C . TYR A 1 164 ? 4.811 8.366 21.412 1.00 87.06 164 TYR A C 1
ATOM 1214 O O . TYR A 1 164 ? 5.669 8.010 22.221 1.00 87.06 164 TYR A O 1
ATOM 1222 N N . ASP A 1 165 ? 3.889 9.291 21.690 1.00 88.06 165 ASP A N 1
ATOM 1223 C CA . ASP A 1 165 ? 3.812 9.987 22.976 1.00 88.06 165 ASP A CA 1
ATOM 1224 C C . ASP A 1 165 ? 3.468 9.002 24.118 1.00 88.06 165 ASP A C 1
ATOM 1226 O O . ASP A 1 165 ? 4.144 8.999 25.149 1.00 88.06 165 ASP A O 1
ATOM 1230 N N . VAL A 1 166 ? 2.500 8.098 23.908 1.00 87.62 166 VAL A N 1
ATOM 1231 C CA . VAL A 1 166 ? 2.141 7.026 24.864 1.00 87.62 166 VAL A CA 1
ATOM 1232 C C . VAL A 1 166 ? 3.290 6.042 25.062 1.00 87.62 166 VAL A C 1
ATOM 1234 O O . VAL A 1 166 ? 3.671 5.752 26.193 1.00 87.62 166 VAL A O 1
ATOM 1237 N N . CYS A 1 167 ? 3.890 5.574 23.970 1.00 86.56 167 CYS A N 1
ATOM 1238 C CA . CYS A 1 167 ? 5.007 4.639 23.996 1.00 86.56 167 CYS A CA 1
ATOM 1239 C C . CYS A 1 167 ? 6.187 5.197 24.800 1.00 86.56 167 CYS A C 1
ATOM 1241 O O . CYS A 1 167 ? 6.741 4.534 25.676 1.00 86.56 167 CYS A O 1
ATOM 1243 N N . ARG A 1 168 ? 6.530 6.468 24.562 1.00 84.31 168 ARG A N 1
ATOM 1244 C CA . ARG A 1 168 ? 7.582 7.162 25.307 1.00 84.31 168 ARG A CA 1
ATOM 1245 C C . ARG A 1 168 ? 7.198 7.375 26.767 1.00 84.31 168 ARG A C 1
ATOM 1247 O O . ARG A 1 168 ? 8.084 7.394 27.609 1.00 84.31 168 ARG A O 1
ATOM 1254 N N . ALA A 1 169 ? 5.929 7.595 27.092 1.00 85.50 169 ALA A N 1
ATOM 1255 C CA . ALA A 1 169 ? 5.506 7.773 28.477 1.00 85.50 169 ALA A CA 1
ATOM 1256 C C . ALA A 1 169 ? 5.601 6.468 29.282 1.00 85.50 169 ALA A C 1
ATOM 1258 O O . ALA A 1 169 ? 6.057 6.498 30.422 1.00 85.50 169 ALA A O 1
ATOM 1259 N N . GLU A 1 170 ? 5.218 5.342 28.683 1.00 84.06 170 GLU A N 1
ATOM 1260 C CA . GLU A 1 170 ? 5.038 4.071 29.393 1.00 84.06 170 GLU A CA 1
ATOM 1261 C C . GLU A 1 170 ? 6.255 3.139 29.355 1.00 84.06 170 GLU A C 1
ATOM 1263 O O . GLU A 1 170 ? 6.407 2.310 30.247 1.00 84.06 170 GLU A O 1
ATOM 1268 N N . CYS A 1 171 ? 7.138 3.274 28.361 1.00 83.12 171 CYS A N 1
ATOM 1269 C CA . CYS A 1 171 ? 8.255 2.344 28.133 1.00 83.12 171 CYS A CA 1
ATOM 1270 C C . CYS A 1 171 ? 9.633 2.951 28.469 1.00 83.12 171 CYS A C 1
ATOM 1272 O O . CYS A 1 171 ? 10.660 2.546 27.929 1.00 83.12 171 CYS A O 1
ATOM 1274 N N . LYS A 1 172 ? 9.661 3.948 29.363 1.00 72.00 172 LYS A N 1
ATOM 1275 C CA . LYS A 1 172 ? 10.806 4.839 29.643 1.00 72.00 172 LYS A CA 1
ATOM 1276 C C . LYS A 1 172 ? 12.003 4.212 30.373 1.00 72.00 172 LYS A C 1
ATOM 1278 O O . LYS A 1 172 ? 13.058 4.835 30.392 1.00 72.00 172 LYS A O 1
ATOM 1283 N N . SER A 1 173 ? 11.874 3.033 30.984 1.00 62.97 173 SER A N 1
ATOM 1284 C CA . SER A 1 173 ? 12.863 2.524 31.955 1.00 62.97 173 SER A CA 1
ATOM 1285 C C . SER A 1 173 ? 13.656 1.291 31.509 1.00 62.97 173 SER A C 1
ATOM 1287 O O . SER A 1 173 ? 14.365 0.704 32.320 1.00 62.97 173 SER A O 1
ATOM 1289 N N . GLY A 1 174 ? 13.541 0.844 30.253 1.00 61.97 174 GLY A N 1
ATOM 1290 C CA . GLY A 1 174 ? 14.139 -0.433 29.818 1.00 61.97 174 GLY A CA 1
ATOM 1291 C C . GLY A 1 174 ? 13.483 -1.672 30.451 1.00 61.97 174 GLY A C 1
ATOM 1292 O O . GLY A 1 174 ? 13.784 -2.804 30.071 1.00 61.97 174 GLY A O 1
ATOM 1293 N N . GLU A 1 175 ? 12.540 -1.468 31.370 1.00 65.38 175 GLU A N 1
ATOM 1294 C CA . GLU A 1 175 ? 11.736 -2.506 31.983 1.00 65.38 175 GLU A CA 1
ATOM 1295 C C . GLU A 1 175 ? 10.586 -2.858 31.039 1.00 65.38 175 GLU A C 1
ATOM 1297 O O . GLU A 1 175 ? 9.754 -2.024 30.671 1.00 65.38 175 GLU A O 1
ATOM 1302 N N . LYS A 1 176 ? 10.571 -4.110 30.575 1.00 63.50 176 LYS A N 1
ATOM 1303 C CA . LYS A 1 176 ? 9.585 -4.579 29.602 1.00 63.50 176 LYS A CA 1
ATOM 1304 C C . LYS A 1 176 ? 8.235 -4.794 30.294 1.00 63.50 176 LYS A C 1
ATOM 1306 O O . LYS A 1 176 ? 7.898 -5.932 30.629 1.00 63.50 176 LYS A O 1
ATOM 1311 N N . SER A 1 177 ? 7.461 -3.728 30.492 1.00 72.94 177 SER A N 1
ATOM 1312 C CA . SER A 1 177 ? 6.061 -3.866 30.906 1.00 72.94 177 SER A CA 1
ATOM 1313 C C . SER A 1 177 ? 5.278 -4.643 29.837 1.00 72.94 177 SER A C 1
ATOM 1315 O O . SER A 1 177 ? 5.631 -4.616 28.652 1.00 72.94 177 SER A O 1
ATOM 1317 N N . GLU A 1 178 ? 4.223 -5.366 30.223 1.00 70.81 178 GLU A N 1
ATOM 1318 C CA . GLU A 1 178 ? 3.380 -6.091 29.254 1.00 70.81 178 GLU A CA 1
ATOM 1319 C C . GLU A 1 178 ? 2.802 -5.161 28.175 1.00 70.81 178 GLU A C 1
ATOM 1321 O O . GLU A 1 178 ? 2.653 -5.559 27.017 1.00 70.81 178 GLU A O 1
ATOM 1326 N N . ASN A 1 179 ? 2.596 -3.888 28.524 1.00 71.88 179 ASN A N 1
ATOM 1327 C CA . ASN A 1 179 ? 2.123 -2.846 27.616 1.00 71.88 179 ASN A CA 1
ATOM 1328 C C . ASN A 1 179 ? 3.139 -2.483 26.521 1.00 71.88 179 ASN A C 1
ATOM 1330 O O . ASN A 1 179 ? 2.743 -1.954 25.485 1.00 71.88 179 ASN A O 1
ATOM 1334 N N . CYS A 1 180 ? 4.427 -2.781 26.720 1.00 77.12 180 CYS A N 1
ATOM 1335 C CA . CYS A 1 180 ? 5.500 -2.463 25.776 1.00 77.12 180 CYS A CA 1
ATOM 1336 C C . CYS A 1 180 ? 5.857 -3.635 24.842 1.00 77.12 180 CYS A C 1
ATOM 1338 O O . CYS A 1 180 ? 6.420 -3.424 23.771 1.00 77.12 180 CYS A O 1
ATOM 1340 N N . LYS A 1 181 ? 5.514 -4.877 25.219 1.00 69.31 181 LYS A N 1
ATOM 1341 C CA . LYS A 1 181 ? 5.885 -6.100 24.473 1.00 69.31 181 LYS A CA 1
ATOM 1342 C C . LYS A 1 181 ? 4.959 -6.439 23.303 1.00 69.31 181 LYS A C 1
ATOM 1344 O O . LYS A 1 181 ? 5.260 -7.357 22.546 1.00 69.31 181 LYS A O 1
ATOM 1349 N N . SER A 1 182 ? 3.823 -5.760 23.187 1.00 77.56 182 SER A N 1
ATOM 1350 C CA . SER A 1 182 ? 2.752 -6.173 22.282 1.00 77.56 182 SER A CA 1
ATOM 1351 C C . SER A 1 182 ? 2.703 -5.344 21.001 1.00 77.56 182 SER A C 1
ATOM 1353 O O . SER A 1 182 ? 3.111 -4.183 20.957 1.00 77.56 182 SER A O 1
ATOM 1355 N N . TRP A 1 183 ? 2.179 -5.976 19.955 1.00 81.50 183 TRP A N 1
ATOM 1356 C CA . TRP A 1 183 ? 1.901 -5.375 18.656 1.00 81.50 183 TRP A CA 1
ATOM 1357 C C . TRP A 1 183 ? 0.506 -4.751 18.680 1.00 81.50 183 TRP A C 1
ATOM 1359 O O . TRP A 1 183 ? -0.457 -5.452 19.002 1.00 81.50 183 TRP A O 1
ATOM 1369 N N . PHE A 1 184 ? 0.374 -3.464 18.350 1.00 86.62 184 PHE A N 1
ATOM 1370 C CA . PHE A 1 184 ? -0.914 -2.768 18.430 1.00 86.62 184 PHE A CA 1
ATOM 1371 C C . PHE A 1 184 ? -1.363 -2.176 17.104 1.00 86.62 184 PHE A C 1
ATOM 1373 O O . PHE A 1 184 ? -0.564 -1.592 16.375 1.00 86.62 184 PHE A O 1
ATOM 1380 N N . TRP A 1 185 ? -2.667 -2.255 16.839 1.00 91.25 185 TRP A N 1
ATOM 1381 C CA . TRP A 1 185 ? -3.304 -1.527 15.749 1.00 91.25 185 TRP A CA 1
ATOM 1382 C C . TRP A 1 185 ? -3.333 -0.019 16.012 1.00 91.25 185 TRP A C 1
ATOM 1384 O O . TRP A 1 185 ? -3.771 0.436 17.070 1.00 91.25 185 TRP A O 1
ATOM 1394 N N . LEU A 1 186 ? -2.924 0.756 15.010 1.00 89.75 186 LEU A N 1
ATOM 1395 C CA . LEU A 1 186 ? -2.995 2.215 14.964 1.00 89.75 186 LEU A CA 1
ATOM 1396 C C . LEU A 1 186 ? -4.014 2.655 13.897 1.00 89.75 186 LEU A C 1
ATOM 1398 O O . LEU A 1 186 ? -4.778 1.850 13.362 1.00 89.75 186 LEU A O 1
ATOM 1402 N N . GLY A 1 187 ? -4.073 3.956 13.610 1.00 86.94 187 GLY A N 1
ATOM 1403 C CA . GLY A 1 187 ? -4.934 4.518 12.566 1.00 86.94 187 GLY A CA 1
ATOM 1404 C C . GLY A 1 187 ? -4.751 3.892 11.173 1.00 86.94 187 GLY A C 1
ATOM 1405 O O . GLY A 1 187 ? -3.816 3.131 10.912 1.00 86.94 187 GLY A O 1
ATOM 1406 N N . GLU A 1 188 ? -5.668 4.227 10.261 1.00 85.88 188 GLU A N 1
ATOM 1407 C CA . GLU A 1 188 ? -5.572 3.784 8.866 1.00 85.88 188 GLU A CA 1
ATOM 1408 C C . GLU A 1 188 ? -4.262 4.241 8.227 1.00 85.88 188 GLU A C 1
ATOM 1410 O O . GLU A 1 188 ? -3.790 5.354 8.475 1.00 85.88 188 GLU A O 1
ATOM 1415 N N . SER A 1 189 ? -3.695 3.372 7.391 1.00 83.75 189 SER A N 1
ATOM 1416 C CA . SER A 1 189 ? -2.610 3.774 6.509 1.00 83.75 189 SER A CA 1
ATOM 1417 C C . SER A 1 189 ? -3.161 4.524 5.300 1.00 83.75 189 SER A C 1
ATOM 1419 O O . SER A 1 189 ? -4.365 4.534 5.036 1.00 83.75 189 SER A O 1
ATOM 1421 N N . GLU A 1 190 ? -2.269 5.118 4.514 1.00 71.00 190 GLU A N 1
ATOM 1422 C CA . GLU A 1 190 ? -2.640 5.692 3.222 1.00 71.00 190 GLU A CA 1
ATOM 1423 C C . GLU A 1 190 ? -3.201 4.639 2.249 1.00 71.00 190 GLU A C 1
ATOM 1425 O O . GLU A 1 190 ? -3.906 4.997 1.304 1.00 71.00 190 GLU A O 1
ATOM 1430 N N . ASN A 1 191 ? -2.902 3.351 2.439 1.00 72.88 191 ASN A N 1
ATOM 1431 C CA . ASN A 1 191 ? -3.415 2.249 1.631 1.00 72.88 191 ASN A CA 1
ATOM 1432 C C . ASN A 1 191 ? -4.688 1.659 2.269 1.00 72.88 191 ASN A C 1
ATOM 1434 O O . ASN A 1 191 ? -4.725 1.367 3.462 1.00 72.88 191 ASN A O 1
ATOM 1438 N N . ALA A 1 192 ? -5.735 1.452 1.466 1.00 78.12 192 ALA A N 1
ATOM 1439 C CA . ALA A 1 192 ? -7.024 0.950 1.941 1.00 78.12 192 ALA A CA 1
ATOM 1440 C C . ALA A 1 192 ? -6.935 -0.446 2.586 1.00 78.12 192 ALA A C 1
ATOM 1442 O O . ALA A 1 192 ? -7.709 -0.728 3.506 1.00 78.12 192 ALA A O 1
ATOM 1443 N N . ASN A 1 193 ? -5.974 -1.271 2.159 1.00 78.00 193 ASN A N 1
ATOM 1444 C CA . ASN A 1 193 ? -5.790 -2.650 2.621 1.00 78.00 193 ASN A CA 1
ATOM 1445 C C . ASN A 1 193 ? -4.836 -2.764 3.816 1.00 78.00 193 ASN A C 1
ATOM 1447 O O . ASN A 1 193 ? -4.808 -3.798 4.479 1.00 78.00 193 ASN A O 1
ATOM 1451 N N . TYR A 1 194 ? -4.096 -1.698 4.134 1.00 85.69 194 TYR A N 1
ATOM 1452 C CA . TYR A 1 194 ? -3.112 -1.695 5.212 1.00 85.69 194 TYR A CA 1
ATOM 1453 C C . TYR A 1 194 ?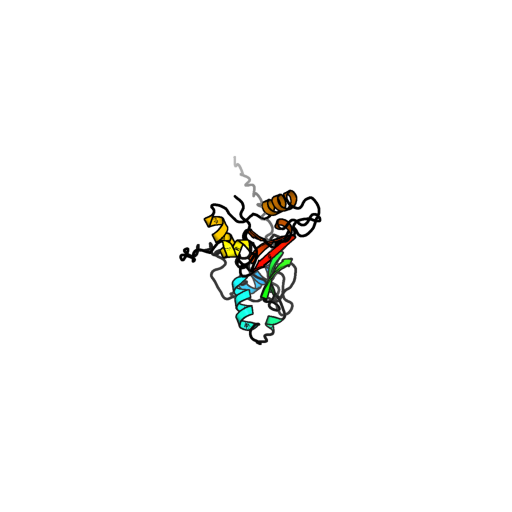 -3.509 -0.724 6.318 1.00 85.69 194 TYR A C 1
ATOM 1455 O O . TYR A 1 194 ? -4.187 0.289 6.110 1.00 85.69 194 TYR A O 1
ATOM 1463 N N . ALA A 1 195 ? -3.056 -1.016 7.522 1.00 90.88 195 ALA A N 1
ATOM 1464 C CA . ALA A 1 195 ? -3.104 -0.095 8.635 1.00 90.88 195 ALA A CA 1
ATOM 1465 C C . ALA A 1 195 ? -1.734 -0.008 9.289 1.00 90.88 195 ALA A C 1
ATOM 1467 O O . ALA A 1 195 ? -0.886 -0.886 9.125 1.00 90.88 195 ALA A O 1
ATOM 1468 N N . TYR A 1 196 ? -1.515 1.080 10.016 1.00 90.75 196 TYR A N 1
ATOM 1469 C CA . TYR A 1 196 ? -0.314 1.173 10.818 1.00 90.75 196 TYR A CA 1
ATOM 1470 C C . TYR A 1 196 ? -0.446 0.230 12.014 1.00 90.75 196 TYR A C 1
ATOM 1472 O O . TYR A 1 196 ? -1.486 0.196 12.676 1.00 90.75 196 TYR A O 1
ATOM 1480 N N . SER A 1 197 ? 0.606 -0.522 12.297 1.00 91.00 197 SER A N 1
ATOM 1481 C CA . SER A 1 197 ? 0.816 -1.171 13.584 1.00 91.00 197 SER A CA 1
ATOM 1482 C C . SER A 1 197 ? 2.046 -0.575 14.252 1.00 91.00 197 SER A C 1
ATOM 1484 O O . SER A 1 197 ? 2.923 -0.033 13.579 1.00 91.00 197 SER A O 1
ATOM 1486 N N . GLY A 1 198 ? 2.100 -0.626 15.579 1.00 88.62 198 GLY A N 1
ATOM 1487 C CA . GLY A 1 198 ? 3.241 -0.122 16.331 1.00 88.62 198 GLY A CA 1
ATOM 1488 C C . GLY A 1 198 ? 3.661 -1.038 17.471 1.00 88.62 198 GLY A C 1
ATOM 1489 O O . GLY A 1 198 ? 2.830 -1.738 18.054 1.00 88.62 198 GLY A O 1
ATOM 1490 N N . THR A 1 199 ? 4.952 -0.993 17.796 1.00 88.88 199 THR A N 1
ATOM 1491 C CA . THR A 1 199 ? 5.562 -1.649 18.964 1.00 88.88 199 THR A CA 1
ATOM 1492 C C . THR A 1 199 ? 6.354 -0.666 19.803 1.00 88.88 199 THR A C 1
ATOM 1494 O O . THR A 1 199 ? 6.770 0.390 19.326 1.00 88.88 199 THR A O 1
ATOM 1497 N N . CYS A 1 200 ? 6.583 -1.050 21.056 1.00 85.00 200 CYS A N 1
ATOM 1498 C CA . CYS A 1 200 ? 7.432 -0.349 22.015 1.00 85.00 200 CYS A CA 1
ATOM 1499 C C . CYS A 1 200 ? 8.497 -1.294 22.586 1.00 85.00 200 CYS A C 1
ATOM 1501 O O . CYS A 1 200 ? 8.723 -1.372 23.790 1.00 85.00 200 CYS A O 1
ATOM 1503 N N . ASP A 1 201 ? 9.108 -2.077 21.711 1.00 76.00 201 ASP A N 1
ATOM 1504 C CA . ASP A 1 201 ? 9.956 -3.220 22.029 1.00 76.00 201 ASP A CA 1
ATOM 1505 C C . ASP A 1 201 ? 11.403 -2.847 22.378 1.00 76.00 201 ASP A C 1
ATOM 1507 O O . ASP A 1 201 ? 12.156 -3.704 22.847 1.00 76.00 201 ASP A O 1
ATOM 1511 N N . SER A 1 202 ? 11.794 -1.577 22.229 1.00 66.19 202 SER A N 1
ATOM 1512 C CA . SER A 1 202 ? 13.143 -1.131 22.571 1.00 66.19 202 SER A CA 1
ATOM 1513 C C . SER A 1 202 ? 13.185 0.232 23.276 1.00 66.19 202 SER A C 1
ATOM 1515 O O . SER A 1 202 ? 12.370 1.112 22.988 1.00 66.19 202 SER A O 1
ATOM 1517 N N . PRO A 1 203 ? 14.194 0.463 24.141 1.00 60.16 203 PRO A N 1
ATOM 1518 C CA . PRO A 1 203 ? 14.495 1.799 24.657 1.00 60.16 203 PRO A CA 1
ATOM 1519 C C . PRO A 1 203 ? 14.922 2.781 23.550 1.00 60.16 203 PRO A C 1
ATOM 1521 O O . PRO A 1 203 ? 14.921 3.987 23.781 1.00 60.16 203 PRO A O 1
ATOM 1524 N N . ALA A 1 204 ? 15.250 2.289 22.345 1.00 64.75 204 ALA A N 1
ATOM 1525 C CA . ALA A 1 204 ? 15.562 3.117 21.182 1.00 64.75 204 ALA A CA 1
ATOM 1526 C C . ALA A 1 204 ? 14.318 3.784 20.558 1.00 64.75 204 ALA A C 1
ATOM 1528 O O . ALA A 1 204 ? 14.460 4.673 19.719 1.00 64.75 204 ALA A O 1
ATOM 1529 N N . GLY A 1 205 ? 13.107 3.419 20.998 1.00 68.12 205 GLY A N 1
ATOM 1530 C CA . GLY A 1 205 ? 11.865 4.105 20.648 1.00 68.12 205 GLY A CA 1
ATOM 1531 C C . GLY A 1 205 ? 10.809 3.192 20.034 1.00 68.12 205 GLY A C 1
ATOM 1532 O O . GLY A 1 205 ? 11.016 1.994 19.851 1.00 68.12 205 GLY A O 1
ATOM 1533 N N . ALA A 1 206 ? 9.647 3.780 19.739 1.00 83.88 206 ALA A N 1
ATOM 1534 C CA . ALA A 1 206 ? 8.548 3.059 19.110 1.00 83.88 206 ALA A CA 1
ATOM 1535 C C . ALA A 1 206 ? 8.891 2.722 17.654 1.00 83.88 206 ALA A C 1
ATOM 1537 O O . ALA A 1 206 ? 9.387 3.580 16.917 1.00 83.88 206 ALA A O 1
ATOM 1538 N N . SER A 1 207 ? 8.567 1.508 17.225 1.00 84.62 207 SER A N 1
ATOM 1539 C CA . SER A 1 207 ? 8.618 1.128 15.816 1.00 84.62 207 SER A CA 1
ATOM 1540 C C . SER A 1 207 ? 7.205 1.143 15.232 1.00 84.62 207 SER A C 1
ATOM 1542 O O . SER A 1 207 ? 6.224 0.939 15.954 1.00 84.62 207 SER A O 1
ATOM 1544 N N . VAL A 1 208 ? 7.086 1.465 13.943 1.00 88.19 208 VAL A N 1
ATOM 1545 C CA . VAL A 1 208 ? 5.801 1.522 13.240 1.00 88.19 208 VAL A CA 1
ATOM 1546 C C . VAL A 1 208 ? 5.945 0.843 11.892 1.00 88.19 208 VAL A C 1
ATOM 1548 O O . VAL A 1 208 ? 6.854 1.156 11.123 1.00 88.19 208 VAL A O 1
ATOM 1551 N N . HIS A 1 209 ? 5.004 -0.042 11.593 1.00 87.19 209 HIS A N 1
ATOM 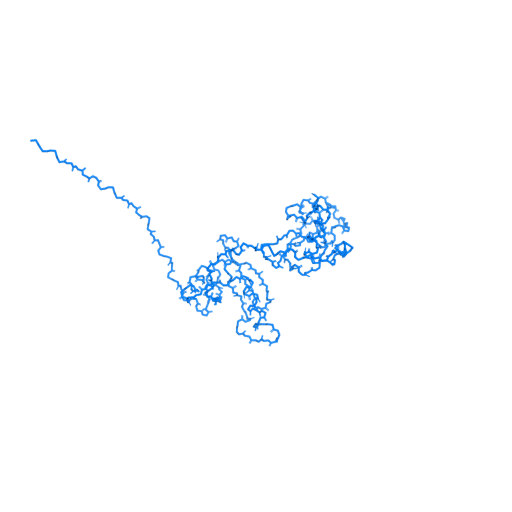1552 C CA . HIS A 1 209 ? 4.950 -0.809 10.359 1.00 87.19 209 HIS A CA 1
ATOM 1553 C C . HIS A 1 209 ? 3.613 -0.584 9.655 1.00 87.19 209 HIS A C 1
ATOM 1555 O O . HIS A 1 209 ? 2.599 -0.304 10.289 1.00 87.19 209 HIS A O 1
ATOM 1561 N N . SER A 1 210 ? 3.608 -0.697 8.330 1.00 87.75 210 SER A N 1
ATOM 1562 C CA . SER A 1 210 ? 2.376 -0.793 7.546 1.00 87.75 210 SER A CA 1
ATOM 1563 C C . SER A 1 210 ? 2.082 -2.266 7.324 1.00 87.75 210 SER A C 1
ATOM 1565 O O . SER A 1 210 ? 2.897 -2.960 6.723 1.00 87.75 210 SER A O 1
ATOM 1567 N N . VAL A 1 211 ? 0.952 -2.752 7.826 1.00 88.50 211 VAL A N 1
ATOM 1568 C CA . VAL A 1 211 ? 0.620 -4.184 7.833 1.00 88.50 211 VAL A CA 1
ATOM 1569 C C . VAL A 1 211 ? -0.817 -4.394 7.369 1.00 88.50 211 VAL A C 1
ATOM 1571 O O . VAL A 1 211 ? -1.667 -3.514 7.522 1.00 88.50 211 VAL A O 1
ATOM 1574 N N . GLU A 1 212 ? -1.085 -5.530 6.733 1.00 86.31 212 GLU A N 1
ATOM 1575 C CA . GLU A 1 212 ? -2.396 -5.811 6.144 1.00 86.31 212 GLU A CA 1
ATOM 1576 C C . GLU A 1 212 ? -3.480 -5.837 7.217 1.00 86.31 212 GLU A C 1
ATOM 1578 O O . GLU A 1 212 ? -3.307 -6.478 8.251 1.00 86.31 212 GLU A O 1
ATOM 1583 N N . LYS A 1 213 ? -4.628 -5.198 6.966 1.00 88.38 213 LYS A N 1
ATOM 1584 C CA . LYS A 1 213 ? -5.737 -5.071 7.933 1.00 88.38 213 LYS A CA 1
ATOM 1585 C C . LYS A 1 213 ? -6.300 -6.416 8.420 1.00 88.38 213 LYS A C 1
ATOM 1587 O O . LYS A 1 213 ? -7.013 -6.432 9.422 1.00 88.38 213 LYS A O 1
ATOM 1592 N N . THR A 1 214 ? -6.009 -7.507 7.717 1.00 86.56 214 THR A N 1
ATOM 1593 C CA . THR A 1 214 ? -6.352 -8.902 8.041 1.00 86.56 214 THR A CA 1
ATOM 1594 C C . THR A 1 214 ? -5.413 -9.542 9.064 1.00 86.56 214 THR A C 1
ATOM 1596 O O . THR A 1 214 ? -5.773 -10.564 9.646 1.00 86.56 214 THR A O 1
ATOM 1599 N N . SER A 1 215 ? -4.241 -8.948 9.309 1.00 88.25 215 SER A N 1
ATOM 1600 C CA . SER A 1 215 ? -3.291 -9.411 10.323 1.00 88.25 215 SER A CA 1
ATOM 1601 C C . SER A 1 215 ? -3.930 -9.397 11.713 1.00 88.25 215 SER A C 1
ATOM 1603 O O . SER A 1 215 ? -4.915 -8.702 11.959 1.00 88.25 215 SER A O 1
ATOM 1605 N N . LEU A 1 216 ? -3.373 -10.161 12.648 1.00 87.50 216 LEU A N 1
ATOM 1606 C CA . LEU A 1 216 ? -3.851 -10.165 14.027 1.00 87.50 216 LEU A CA 1
ATOM 1607 C C . LEU A 1 216 ? -2.912 -9.331 14.893 1.00 87.50 216 LEU A C 1
ATOM 1609 O O . LEU A 1 216 ? -1.707 -9.572 14.927 1.00 87.50 216 LEU A O 1
ATOM 1613 N N . ALA A 1 217 ? -3.472 -8.333 15.571 1.00 87.75 217 ALA A N 1
ATOM 1614 C CA . ALA A 1 217 ? -2.755 -7.518 16.542 1.00 87.75 217 ALA A CA 1
ATOM 1615 C C . ALA A 1 217 ? -3.676 -7.134 17.704 1.00 87.75 217 ALA A C 1
ATOM 1617 O O . ALA A 1 217 ? -4.891 -7.359 17.667 1.00 87.75 217 ALA A O 1
ATOM 1618 N N . SER A 1 218 ? -3.105 -6.551 18.756 1.00 88.50 218 SER A N 1
ATOM 1619 C CA . SER A 1 218 ? -3.869 -6.051 19.901 1.00 88.50 218 SER A CA 1
ATOM 1620 C C . SER A 1 218 ?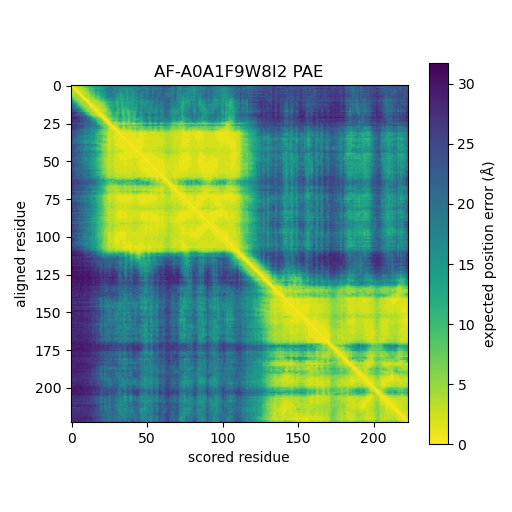 -4.519 -4.718 19.562 1.00 88.50 218 SER A C 1
ATOM 1622 O O . SER A 1 218 ? -3.957 -3.889 18.847 1.00 88.50 218 SER A O 1
ATOM 1624 N N . ALA A 1 219 ? -5.712 -4.475 20.096 1.00 89.31 219 ALA A N 1
ATOM 1625 C CA . ALA A 1 219 ? -6.335 -3.161 20.002 1.00 89.31 219 ALA A CA 1
ATOM 1626 C C . ALA A 1 219 ? -5.950 -2.316 21.215 1.00 89.31 219 ALA A C 1
ATOM 1628 O O . ALA A 1 219 ? -6.111 -2.754 22.355 1.00 89.31 219 ALA A O 1
ATOM 1629 N N . ARG A 1 220 ? -5.515 -1.075 20.980 1.00 88.25 220 ARG A N 1
ATOM 1630 C CA . ARG A 1 220 ? -5.362 -0.080 22.042 1.00 88.25 220 ARG A CA 1
ATOM 1631 C C . ARG A 1 220 ? -6.100 1.193 21.673 1.00 88.25 220 ARG A C 1
ATOM 1633 O O . ARG A 1 220 ? -5.927 1.730 20.580 1.00 88.25 220 ARG A O 1
ATOM 1640 N N . CYS A 1 221 ? -6.943 1.651 22.589 1.00 91.75 221 CYS A N 1
ATOM 1641 C CA . CYS A 1 221 ? -7.887 2.720 22.315 1.00 91.75 221 CYS A CA 1
ATOM 1642 C C . CYS A 1 221 ? -7.451 4.025 22.983 1.00 91.75 221 CYS A C 1
ATOM 1644 O O . CYS A 1 221 ? -7.243 4.068 24.194 1.00 91.75 221 CYS A O 1
ATOM 1646 N N . ALA A 1 222 ? -7.359 5.086 22.188 1.00 92.06 222 ALA A N 1
ATOM 1647 C CA . ALA A 1 222 ? -7.263 6.464 22.633 1.00 92.06 222 ALA A CA 1
ATOM 1648 C C . ALA A 1 222 ? -8.653 6.947 23.063 1.00 92.06 222 ALA A C 1
ATOM 1650 O O . ALA A 1 222 ? -9.583 6.933 22.247 1.00 92.06 222 ALA A O 1
ATOM 1651 N N . LYS A 1 223 ? -8.779 7.337 24.333 1.00 87.69 223 LYS A N 1
ATOM 1652 C CA . LYS A 1 223 ? -9.954 8.049 24.845 1.00 87.69 223 LYS A CA 1
ATOM 1653 C C . LYS A 1 223 ? -9.948 9.503 24.384 1.00 87.69 223 LYS A C 1
ATOM 1655 O O . LYS A 1 223 ? -8.838 10.050 24.199 1.00 87.69 223 LYS A O 1
#

pLDDT: mean 81.01, std 16.02, range [35.28, 97.5]

Nearest PDB structures (foldseek):
  8q4e-assembly1_A  TM=8.017E-01  e=3.358E-04  Legionella pneumophila 130b
  8oks-assembly1_A  TM=7.338E-01  e=2.661E-03  Bdellovibrio bacteriovorus HD100
  5n40-assembly1_A  TM=7.352E-01  e=9.960E-02  Yersinia pseudotuberculosis IP 31758
  1y4j-assembly1_B  TM=7.008E-01  e=8.203E-02  Homo sapiens
  5izv-assembly2_B  TM=4.085E-01  e=7.117E+00  Legionella pneumophila subsp. pneumophila str. Philadelphia 1